Protein AF-A0A804RAH3-F1 (afdb_monomer_lite)

pLDDT: mean 76.73, std 15.21, range [23.95, 96.44]

Foldseek 3Di:
DQCPDPDPVSNVVVLVVVCVVCVVVDQVVLVVLQVLLLVCLVPQVPDLV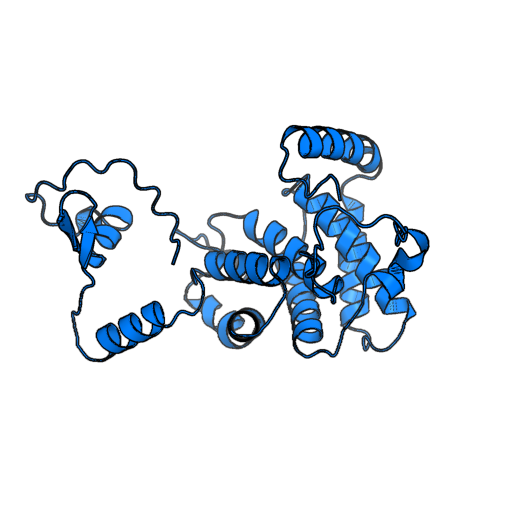SLLSLLVSLVVLLSCLSSPLDRPDLLVSSLVSLLSQLLCVLVVVRADFCCSHPVVVPPPPPDDDPDDPVFDQQHGRVSNLSSLSNNLSNQVNDFQAQSVPRHGHPGANHDPVCLVVPCVGSLVSLLVVLVDPTHNRSNVSSQSNVVSVVRHEGDDPVVVVVVVQPVVDPPDWDWDQDPV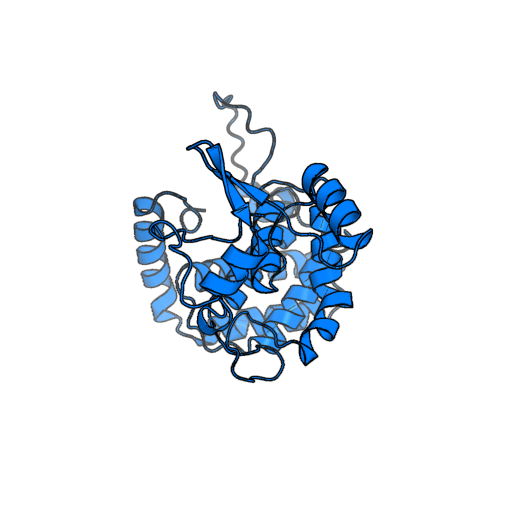RDTDTPVQVVCCVPPVVPDDPPDPPDPCPPPPPPVHD

InterPro domains:
  IPR011333 SKP1/BTB/POZ domain superfamily [G3DSA:3.30.710.10] (202-249)
  IPR044953 BTB/POZ domain-containing protein At1g04390-like [PTHR35918] (1-255)

Structure (mmCIF, N/CA/C/O backbone):
data_AF-A0A804RAH3-F1
#
_entry.id   AF-A0A804RAH3-F1
#
loop_
_atom_site.group_PDB
_atom_site.id
_atom_site.type_symbol
_atom_site.label_atom_id
_atom_site.label_alt_id
_atom_site.label_comp_id
_atom_site.label_asym_id
_atom_site.label_entity_id
_atom_site.label_seq_id
_atom_site.pdbx_PDB_ins_code
_atom_site.Cartn_x
_atom_site.Cartn_y
_atom_site.Cartn_z
_atom_site.occupancy
_atom_site.B_iso_or_equiv
_atom_site.auth_seq_id
_atom_site.auth_comp_id
_atom_site.auth_asym_id
_atom_site.auth_atom_id
_atom_site.pdbx_PDB_model_num
ATOM 1 N N . MET A 1 1 ? 6.688 11.091 -12.705 1.00 64.56 1 MET A N 1
ATOM 2 C CA . MET A 1 1 ? 5.499 10.447 -12.101 1.00 64.56 1 MET A CA 1
ATOM 3 C C . MET A 1 1 ? 4.218 10.691 -12.915 1.00 64.56 1 MET A C 1
ATOM 5 O O . MET A 1 1 ? 3.201 11.090 -12.369 1.00 64.56 1 MET A O 1
ATOM 9 N N . MET A 1 2 ? 4.218 10.436 -14.229 1.00 79.94 2 MET A N 1
ATOM 10 C CA . MET A 1 2 ? 3.001 10.639 -15.042 1.00 79.94 2 MET A CA 1
ATOM 11 C C . MET A 1 2 ? 1.987 9.493 -14.880 1.00 79.94 2 MET A C 1
ATOM 13 O O . MET A 1 2 ? 0.786 9.729 -14.919 1.00 79.94 2 MET A O 1
ATOM 17 N N . LEU A 1 3 ? 2.467 8.277 -14.585 1.00 83.19 3 LEU A N 1
ATOM 18 C CA . LEU A 1 3 ? 1.634 7.098 -14.307 1.00 83.19 3 LEU A CA 1
ATOM 19 C C . LEU A 1 3 ? 0.859 7.171 -12.982 1.00 83.19 3 LEU A C 1
ATOM 21 O O . LEU A 1 3 ? -0.067 6.401 -12.780 1.00 83.19 3 LEU A O 1
ATOM 25 N N . LEU A 1 4 ? 1.223 8.083 -12.079 1.00 78.69 4 LEU A N 1
ATOM 26 C CA . LEU A 1 4 ? 0.486 8.335 -10.835 1.00 78.69 4 LEU A CA 1
ATOM 27 C C . LEU A 1 4 ? -0.305 9.650 -10.905 1.00 78.69 4 LEU A C 1
ATOM 29 O O . LEU A 1 4 ? -0.752 10.163 -9.883 1.00 78.69 4 LEU A O 1
ATOM 33 N N . SER A 1 5 ? -0.456 10.225 -12.104 1.00 80.44 5 SER A N 1
ATOM 34 C CA . SER A 1 5 ? -1.194 11.471 -12.278 1.00 80.44 5 SER A CA 1
ATOM 35 C C . SER A 1 5 ? -2.685 11.266 -11.989 1.00 80.44 5 SER A C 1
ATOM 37 O O . SER A 1 5 ? -3.274 10.315 -12.504 1.00 80.44 5 SER A O 1
ATOM 39 N N . PRO A 1 6 ? -3.336 12.183 -11.250 1.00 77.94 6 PRO A N 1
ATOM 40 C CA . PRO A 1 6 ? -4.790 12.177 -11.107 1.00 77.94 6 PRO A CA 1
ATOM 41 C C . PRO A 1 6 ? -5.511 12.573 -12.407 1.00 77.94 6 PRO A C 1
ATOM 43 O O . PRO A 1 6 ? -6.714 12.359 -12.535 1.00 77.94 6 PRO A O 1
ATOM 46 N N . SER A 1 7 ? -4.800 13.154 -13.383 1.00 87.69 7 SER A N 1
ATOM 47 C CA . SER A 1 7 ? -5.364 13.454 -14.697 1.00 87.69 7 SER A CA 1
ATOM 48 C C . SER A 1 7 ? -5.452 12.180 -15.526 1.00 87.69 7 SER A C 1
ATOM 50 O O . SER A 1 7 ? -4.431 11.610 -15.910 1.00 87.69 7 SER A O 1
ATOM 52 N N . GLN A 1 8 ? -6.677 11.774 -15.867 1.00 87.50 8 GLN A N 1
ATOM 53 C CA . GLN A 1 8 ? -6.921 10.614 -16.722 1.00 87.50 8 GLN A CA 1
ATOM 54 C C . GLN A 1 8 ? -6.210 10.734 -18.078 1.00 87.50 8 GLN A C 1
ATOM 56 O O . GLN A 1 8 ? -5.717 9.735 -18.591 1.00 87.50 8 GLN A O 1
ATOM 61 N N . PHE A 1 9 ? -6.112 11.946 -18.635 1.00 93.00 9 PHE A N 1
ATOM 62 C CA . PHE A 1 9 ? -5.401 12.187 -19.891 1.00 93.00 9 PHE A CA 1
ATOM 63 C C . PHE A 1 9 ? -3.898 11.909 -19.753 1.00 93.00 9 PHE A C 1
ATOM 65 O O . PHE A 1 9 ? -3.348 11.122 -20.518 1.00 93.00 9 PHE A O 1
ATOM 72 N N . ILE A 1 10 ? -3.249 12.490 -18.735 1.00 90.88 10 ILE A N 1
ATOM 73 C CA . ILE A 1 10 ? -1.809 12.292 -18.488 1.00 90.88 10 ILE A CA 1
ATOM 74 C C . ILE A 1 10 ? -1.520 10.823 -18.172 1.00 90.88 10 ILE A C 1
ATOM 76 O O . ILE A 1 10 ? -0.565 10.259 -18.702 1.00 90.88 10 ILE A O 1
ATOM 80 N N . PHE A 1 11 ? -2.354 10.201 -17.334 1.00 90.00 11 PHE A N 1
ATOM 81 C CA . PHE A 1 11 ? -2.252 8.783 -17.012 1.00 90.00 11 PHE A CA 1
ATOM 82 C C . PHE A 1 11 ? -2.361 7.916 -18.266 1.00 90.00 11 PHE A C 1
ATOM 84 O O . PHE A 1 11 ? -1.514 7.055 -18.480 1.00 90.00 11 PHE A O 1
ATOM 91 N N . SER A 1 12 ? -3.375 8.154 -19.103 1.00 91.00 12 SER A N 1
ATOM 92 C CA . SER A 1 12 ? -3.615 7.376 -20.319 1.00 91.00 12 SER A CA 1
ATOM 93 C C . SER A 1 12 ? -2.450 7.487 -21.299 1.00 91.00 12 SER A C 1
ATOM 95 O O . SER A 1 12 ? -1.977 6.468 -21.794 1.00 91.00 12 SER A O 1
ATOM 97 N N . GLU A 1 13 ? -1.956 8.702 -21.546 1.00 94.06 13 GLU A N 1
ATOM 98 C CA . GLU A 1 13 ? -0.839 8.931 -22.467 1.00 94.06 13 GLU A CA 1
ATOM 99 C C . GLU A 1 13 ? 0.450 8.282 -21.946 1.00 94.06 13 GLU A C 1
ATOM 101 O O . GLU A 1 13 ? 1.126 7.538 -22.659 1.00 94.06 13 GLU A O 1
ATOM 106 N N . ALA A 1 14 ? 0.763 8.485 -20.662 1.00 91.56 14 ALA A N 1
ATOM 107 C CA . ALA A 1 14 ? 1.938 7.887 -20.040 1.00 91.56 14 ALA A CA 1
ATOM 108 C C . ALA A 1 14 ? 1.857 6.357 -19.989 1.00 91.56 14 ALA A C 1
ATOM 110 O O . ALA A 1 14 ? 2.861 5.688 -20.215 1.00 91.56 14 ALA A O 1
ATOM 111 N N . SER A 1 15 ? 0.672 5.810 -19.714 1.00 90.56 15 SER A N 1
ATOM 112 C CA . SER A 1 15 ? 0.406 4.372 -19.697 1.00 90.56 15 SER A CA 1
ATOM 113 C C . SER A 1 15 ? 0.595 3.765 -21.085 1.00 90.56 15 SER A C 1
ATOM 115 O O . SER A 1 15 ? 1.324 2.785 -21.219 1.00 90.56 15 SER A O 1
ATOM 117 N N . SER A 1 16 ? 0.050 4.398 -22.132 1.00 91.19 16 SER A N 1
ATOM 118 C CA . SER A 1 16 ? 0.238 3.964 -23.523 1.00 91.19 16 SER A CA 1
ATOM 119 C C . SER A 1 16 ? 1.719 3.919 -23.899 1.00 91.19 16 SER A C 1
ATOM 121 O O . SER A 1 16 ? 2.206 2.899 -24.382 1.00 91.19 16 SER A O 1
ATOM 123 N N . LYS A 1 17 ? 2.467 4.992 -23.616 1.00 91.12 17 LYS A N 1
ATOM 124 C CA . LYS A 1 17 ? 3.902 5.069 -23.932 1.00 91.12 17 LYS A CA 1
ATOM 125 C C . LYS A 1 17 ? 4.744 4.090 -23.119 1.00 91.12 17 LYS A C 1
ATOM 127 O O . LYS A 1 17 ? 5.695 3.513 -23.640 1.00 91.12 17 LYS A O 1
ATOM 132 N N . PHE A 1 18 ? 4.392 3.878 -21.854 1.00 89.31 18 PHE A N 1
ATOM 133 C CA . PHE A 1 18 ? 5.057 2.890 -21.013 1.00 89.31 18 PHE A CA 1
ATOM 134 C C . PHE A 1 18 ? 4.805 1.463 -21.515 1.00 89.31 18 PHE A C 1
ATOM 136 O O . PHE A 1 18 ? 5.747 0.681 -21.617 1.00 89.31 18 PHE A O 1
ATOM 143 N N . LEU A 1 19 ? 3.566 1.136 -21.897 1.00 86.25 19 LEU A N 1
ATOM 144 C CA . LEU A 1 19 ? 3.233 -0.157 -22.496 1.00 86.25 19 LEU A CA 1
ATOM 145 C C . LEU A 1 19 ? 3.977 -0.381 -23.808 1.00 86.25 19 LEU A C 1
ATOM 147 O O . LEU A 1 19 ? 4.557 -1.446 -23.977 1.00 86.25 19 LEU A O 1
ATOM 151 N N . GLU A 1 20 ? 4.036 0.608 -24.703 1.00 87.38 20 GLU A N 1
ATOM 152 C CA . GLU A 1 20 ? 4.821 0.514 -25.945 1.00 87.38 20 GLU A CA 1
ATOM 153 C C . GLU A 1 20 ? 6.286 0.117 -25.674 1.00 87.38 20 GLU A C 1
ATOM 155 O O . GLU A 1 20 ? 6.846 -0.703 -26.401 1.00 87.38 20 GLU A O 1
ATOM 160 N N . ALA A 1 21 ? 6.892 0.643 -24.604 1.00 85.06 21 ALA A N 1
ATOM 161 C CA . ALA A 1 21 ? 8.273 0.342 -24.227 1.00 85.06 21 ALA A CA 1
ATOM 162 C C . ALA A 1 21 ? 8.449 -1.024 -23.535 1.00 85.06 21 ALA A C 1
ATOM 164 O O . ALA A 1 21 ? 9.502 -1.648 -23.664 1.00 85.06 21 ALA A O 1
ATOM 165 N N . VAL A 1 22 ? 7.442 -1.485 -22.790 1.00 82.31 22 VAL A N 1
ATOM 166 C CA . VAL A 1 22 ? 7.515 -2.710 -21.974 1.00 82.31 22 VAL A CA 1
ATOM 167 C C . VAL A 1 22 ? 6.990 -3.944 -22.703 1.00 82.31 22 VAL A C 1
ATOM 169 O O . VAL A 1 22 ? 7.473 -5.043 -22.448 1.00 82.31 22 VAL A O 1
ATOM 172 N N . LEU A 1 23 ? 6.037 -3.802 -23.627 1.00 77.81 23 LEU A N 1
ATOM 173 C CA . LEU A 1 23 ? 5.457 -4.919 -24.383 1.00 77.81 23 LEU A CA 1
ATOM 174 C C . LEU A 1 23 ? 6.512 -5.853 -25.012 1.00 77.81 23 LEU A C 1
ATOM 176 O O . LEU A 1 23 ? 6.341 -7.067 -24.889 1.00 77.81 23 LEU A O 1
ATOM 180 N N . PRO A 1 24 ? 7.619 -5.358 -25.612 1.00 77.00 24 PRO A N 1
ATOM 181 C CA . PRO A 1 24 ? 8.666 -6.220 -26.167 1.00 77.00 24 PRO A CA 1
ATOM 182 C C . PRO A 1 24 ? 9.415 -7.064 -25.126 1.00 77.00 24 PRO A C 1
ATOM 184 O O . PRO A 1 24 ? 10.057 -8.046 -25.486 1.00 77.00 24 PRO A O 1
ATOM 187 N N . LEU A 1 25 ? 9.357 -6.680 -23.850 1.00 74.12 25 LEU A N 1
ATOM 188 C CA . LEU A 1 25 ? 10.041 -7.354 -22.749 1.00 74.12 25 LEU A CA 1
ATOM 189 C C . LEU A 1 25 ? 9.245 -8.594 -22.278 1.00 74.12 25 LEU A C 1
ATOM 191 O O . LEU A 1 25 ? 9.816 -9.594 -21.862 1.00 74.12 25 LEU A O 1
ATOM 195 N N . GLY A 1 26 ? 7.917 -8.596 -22.400 1.00 71.69 26 GLY A N 1
ATOM 196 C CA . GLY A 1 26 ? 7.084 -9.734 -21.992 1.00 71.69 26 GLY A CA 1
ATOM 197 C C . GLY A 1 26 ? 6.964 -9.927 -20.468 1.00 71.69 26 GLY A C 1
ATOM 198 O O . GLY A 1 26 ? 7.438 -9.129 -19.660 1.00 71.69 26 GLY A O 1
ATOM 199 N N . ASN A 1 27 ? 6.282 -11.002 -20.053 1.00 72.88 27 ASN A N 1
ATOM 200 C CA . ASN A 1 27 ? 5.838 -11.199 -18.660 1.00 72.88 27 ASN A CA 1
ATOM 201 C C . ASN A 1 27 ? 6.936 -11.666 -17.682 1.00 72.88 27 ASN A C 1
ATOM 203 O O . ASN A 1 27 ? 6.714 -11.666 -16.470 1.00 72.88 27 ASN A O 1
ATOM 207 N N . GLU A 1 28 ? 8.110 -12.073 -18.171 1.00 77.31 28 GLU A N 1
ATOM 208 C CA . GLU A 1 28 ? 9.172 -12.661 -17.336 1.00 77.31 28 GLU A CA 1
ATOM 209 C C . GLU A 1 28 ? 9.839 -11.639 -16.399 1.00 77.31 28 GLU A C 1
ATOM 211 O O . GLU A 1 28 ? 10.305 -11.990 -15.313 1.00 77.31 28 GLU A O 1
ATOM 216 N N . TYR A 1 29 ? 9.815 -10.355 -16.760 1.00 81.06 29 TYR A N 1
ATOM 217 C CA . TYR A 1 29 ? 10.461 -9.277 -16.006 1.00 81.06 29 TYR A CA 1
ATOM 218 C C . TYR A 1 29 ? 9.834 -9.049 -14.631 1.00 81.06 29 TYR A C 1
ATOM 220 O O . TYR A 1 29 ? 10.550 -8.789 -13.668 1.00 81.06 29 TYR A O 1
ATOM 228 N N . MET A 1 30 ? 8.512 -9.204 -14.505 1.00 82.69 30 MET A N 1
ATOM 229 C CA . MET A 1 30 ? 7.844 -9.110 -13.202 1.00 82.69 30 MET A CA 1
ATOM 230 C C . MET A 1 30 ? 8.380 -10.154 -12.223 1.00 82.69 30 MET A C 1
ATOM 232 O O . MET A 1 30 ? 8.668 -9.830 -11.070 1.00 82.69 30 MET A O 1
ATOM 236 N N . ASN A 1 31 ? 8.577 -11.387 -12.695 1.00 83.38 31 ASN A N 1
ATOM 237 C CA . ASN A 1 31 ? 9.176 -12.444 -11.888 1.00 83.38 31 ASN A CA 1
ATOM 238 C C . ASN A 1 31 ? 10.642 -12.129 -11.580 1.00 83.38 31 ASN A C 1
ATOM 240 O O . ASN A 1 31 ? 11.056 -12.278 -10.437 1.00 83.38 31 ASN A O 1
ATOM 244 N N . MET A 1 32 ? 11.404 -11.611 -12.549 1.00 87.56 32 MET A N 1
ATOM 245 C CA . MET A 1 32 ? 12.794 -11.195 -12.336 1.00 87.56 32 MET A CA 1
ATOM 246 C C . MET A 1 32 ? 12.924 -10.123 -11.242 1.00 87.56 32 MET A C 1
ATOM 248 O O . MET A 1 32 ? 13.737 -10.274 -10.327 1.00 87.56 32 MET A O 1
ATOM 252 N N . PHE A 1 33 ? 12.114 -9.060 -11.294 1.00 89.12 33 PHE A N 1
ATOM 253 C CA . PHE A 1 33 ? 12.137 -7.998 -10.286 1.00 89.12 33 PHE A CA 1
ATOM 254 C C . PHE A 1 33 ? 11.714 -8.518 -8.909 1.00 89.12 33 PHE A C 1
ATOM 256 O O . PHE A 1 33 ? 12.346 -8.176 -7.908 1.00 89.12 33 PHE A O 1
ATOM 263 N N . MET A 1 34 ? 10.696 -9.380 -8.846 1.00 87.12 34 MET A N 1
ATOM 264 C CA . MET A 1 34 ? 10.235 -9.955 -7.582 1.00 87.12 34 MET A CA 1
ATOM 265 C C . MET A 1 34 ? 11.235 -10.938 -6.973 1.00 87.12 34 MET A C 1
ATOM 267 O O . MET A 1 34 ? 11.528 -10.824 -5.786 1.00 87.12 34 MET A O 1
ATOM 271 N N . SER A 1 35 ? 11.828 -11.834 -7.765 1.00 87.25 35 SER A N 1
ATOM 272 C CA . SER A 1 35 ? 12.908 -12.715 -7.300 1.00 87.25 35 SER A CA 1
ATOM 273 C C . SER A 1 35 ? 14.129 -11.916 -6.845 1.00 87.25 35 SER A C 1
ATOM 275 O O . SER A 1 35 ? 14.777 -12.267 -5.859 1.00 87.25 35 SER A O 1
ATOM 277 N N . SER A 1 36 ? 14.425 -10.797 -7.514 1.00 87.88 36 SER A N 1
ATOM 278 C CA . SER A 1 36 ? 15.469 -9.880 -7.064 1.00 87.88 36 SER A CA 1
ATOM 279 C C . SER A 1 36 ? 15.121 -9.267 -5.702 1.00 87.88 36 SER A C 1
ATOM 281 O O . SER A 1 36 ? 15.959 -9.306 -4.803 1.00 87.88 36 SER A O 1
ATOM 283 N N . LEU A 1 37 ? 13.899 -8.766 -5.489 1.00 87.00 37 LEU A N 1
ATOM 284 C CA . LEU A 1 37 ? 13.470 -8.259 -4.176 1.00 87.00 37 LEU A CA 1
ATOM 285 C C . LEU A 1 37 ? 13.544 -9.329 -3.082 1.00 87.00 37 LEU A C 1
ATOM 287 O O . LEU A 1 37 ? 14.096 -9.066 -2.018 1.00 87.00 37 LEU A O 1
ATOM 291 N N . GLU A 1 38 ? 13.071 -10.542 -3.355 1.00 84.50 38 GLU A N 1
ATOM 292 C CA . GLU A 1 38 ? 13.120 -11.670 -2.416 1.00 84.50 38 GLU A CA 1
ATOM 293 C C . GLU A 1 38 ? 14.566 -12.002 -1.998 1.00 84.50 38 GLU A C 1
ATOM 295 O O . GLU A 1 38 ? 14.869 -12.155 -0.811 1.00 84.50 38 GLU A O 1
ATOM 300 N N . SER A 1 39 ? 15.501 -12.003 -2.956 1.00 81.75 39 SER A N 1
ATOM 301 C CA . SER A 1 39 ? 16.928 -12.212 -2.675 1.00 81.75 39 SER A CA 1
ATOM 302 C C . SER A 1 39 ? 17.572 -11.086 -1.851 1.00 81.75 39 SER A C 1
ATOM 304 O O . SER A 1 39 ? 18.542 -11.330 -1.138 1.00 81.75 39 SER A O 1
ATOM 306 N N . ASN A 1 40 ? 17.043 -9.859 -1.923 1.00 73.38 40 ASN A N 1
ATOM 307 C CA . ASN A 1 40 ? 17.545 -8.729 -1.137 1.00 73.38 40 ASN A CA 1
ATOM 308 C C . ASN A 1 40 ? 16.964 -8.701 0.278 1.00 73.38 40 ASN A C 1
ATOM 310 O O . ASN A 1 40 ? 17.672 -8.314 1.190 1.00 73.38 40 ASN A O 1
ATOM 314 N N . VAL A 1 41 ? 15.715 -9.131 0.481 1.00 67.50 41 VAL A N 1
ATOM 315 C CA . VAL A 1 41 ? 15.103 -9.207 1.824 1.00 67.50 41 VAL A CA 1
ATOM 316 C C . VAL A 1 41 ? 15.739 -10.306 2.676 1.00 67.50 41 VAL A C 1
ATOM 318 O O . VAL A 1 41 ? 15.837 -10.183 3.892 1.00 67.50 41 VAL A O 1
ATOM 321 N N . THR A 1 42 ? 16.175 -11.393 2.041 1.00 60.53 42 THR A N 1
ATOM 322 C CA . THR A 1 42 ? 16.864 -12.506 2.718 1.00 60.53 42 THR A CA 1
ATOM 323 C C . THR A 1 42 ? 18.309 -12.181 3.091 1.00 60.53 42 THR A C 1
ATOM 325 O O . THR A 1 42 ? 18.851 -12.769 4.029 1.00 60.53 42 THR A O 1
ATOM 328 N N . ARG A 1 43 ? 18.947 -11.245 2.382 1.00 58.69 43 ARG A N 1
ATOM 329 C CA . ARG A 1 43 ? 20.255 -10.702 2.753 1.00 58.69 43 ARG A CA 1
ATOM 330 C C . ARG A 1 43 ? 20.024 -9.546 3.719 1.00 58.69 43 ARG A C 1
ATOM 332 O O . ARG A 1 43 ? 19.102 -8.764 3.552 1.00 58.69 43 ARG A O 1
ATOM 339 N N . ASN A 1 44 ? 20.845 -9.447 4.757 1.00 56.50 44 ASN A N 1
ATOM 340 C CA . ASN A 1 44 ? 20.759 -8.337 5.704 1.00 56.50 44 ASN A CA 1
ATOM 341 C C . ASN A 1 44 ? 20.796 -7.006 4.923 1.00 56.50 44 ASN A C 1
ATOM 343 O O . ASN A 1 44 ? 21.775 -6.755 4.222 1.00 56.50 44 ASN A O 1
ATOM 347 N N . LEU A 1 45 ? 19.741 -6.187 5.021 1.00 57.12 45 LEU A N 1
ATOM 348 C CA . LEU A 1 45 ? 19.465 -5.003 4.180 1.00 57.12 45 LEU A CA 1
ATOM 349 C C . LEU A 1 45 ? 20.466 -3.838 4.352 1.00 57.12 45 LEU A C 1
ATOM 351 O O . LEU A 1 45 ? 20.211 -2.715 3.928 1.00 57.12 45 LEU A O 1
ATOM 355 N N . THR A 1 46 ? 21.600 -4.066 5.009 1.00 54.44 46 THR A N 1
ATOM 356 C CA . THR A 1 46 ? 22.461 -3.014 5.554 1.00 54.44 46 THR A CA 1
ATOM 357 C C . THR A 1 46 ? 23.464 -2.429 4.556 1.00 54.44 46 THR A C 1
ATOM 359 O O . THR A 1 46 ? 24.197 -1.511 4.925 1.00 54.44 46 THR A O 1
ATOM 362 N N . THR A 1 47 ? 23.532 -2.906 3.303 1.00 57.03 47 THR A N 1
ATOM 363 C CA . THR A 1 47 ? 24.488 -2.375 2.309 1.00 57.03 47 THR A CA 1
ATOM 364 C C . THR A 1 47 ? 23.845 -1.388 1.324 1.00 57.03 47 THR A C 1
ATOM 366 O O . THR A 1 47 ? 22.731 -1.590 0.843 1.00 57.03 47 THR A O 1
ATOM 369 N N . SER A 1 48 ? 24.550 -0.299 0.977 1.00 55.38 48 SER A N 1
ATOM 370 C CA . SER A 1 48 ? 23.994 0.778 0.130 1.00 55.38 48 SER A CA 1
ATOM 371 C C . SER A 1 48 ? 23.687 0.353 -1.312 1.00 55.38 48 SER A C 1
ATOM 373 O O . SER A 1 48 ? 22.795 0.917 -1.947 1.00 55.38 48 SER A O 1
ATOM 375 N N . PHE A 1 49 ? 24.396 -0.651 -1.841 1.00 54.16 49 PHE A N 1
ATOM 376 C CA . PHE A 1 49 ? 24.132 -1.192 -3.176 1.00 54.16 49 PHE A CA 1
ATOM 377 C C . PHE A 1 49 ? 22.797 -1.944 -3.244 1.00 54.16 49 PHE A C 1
ATOM 379 O O . PHE A 1 49 ? 22.167 -1.967 -4.305 1.00 54.16 49 PHE A O 1
ATOM 386 N N . ASP A 1 50 ? 22.340 -2.515 -2.128 1.00 72.69 50 ASP A N 1
ATOM 387 C CA . ASP A 1 50 ? 21.066 -3.231 -2.066 1.00 72.69 50 ASP A CA 1
ATOM 388 C C . ASP A 1 50 ? 19.891 -2.239 -2.067 1.00 72.69 50 ASP A C 1
ATOM 390 O O . ASP A 1 50 ? 18.898 -2.447 -2.764 1.00 72.69 50 ASP A O 1
ATOM 394 N N . CYS A 1 51 ? 20.060 -1.080 -1.426 1.00 75.69 51 CYS A N 1
ATOM 395 C CA . CYS A 1 51 ? 19.097 0.023 -1.396 1.00 75.69 51 CYS A CA 1
ATOM 396 C C . CYS A 1 51 ? 18.675 0.518 -2.797 1.00 75.69 51 CYS A C 1
ATOM 398 O O . CYS A 1 51 ? 17.483 0.600 -3.103 1.00 75.69 51 CYS A O 1
ATOM 400 N N . VAL A 1 52 ? 19.642 0.803 -3.680 1.00 77.25 52 VAL A N 1
ATOM 401 C CA . VAL A 1 52 ? 19.383 1.272 -5.061 1.00 77.25 52 VAL A CA 1
ATOM 402 C C . VAL A 1 52 ? 18.657 0.205 -5.888 1.00 77.25 52 VAL A C 1
ATOM 404 O O . VAL A 1 52 ? 17.763 0.521 -6.679 1.00 77.25 52 VAL A O 1
ATOM 407 N N . LYS A 1 53 ? 19.008 -1.071 -5.696 1.00 84.19 53 LYS A N 1
ATOM 408 C CA . LYS A 1 53 ? 18.361 -2.193 -6.389 1.00 84.19 53 LYS A CA 1
ATOM 409 C C . LYS A 1 53 ? 16.926 -2.396 -5.919 1.00 84.19 53 LYS A C 1
ATOM 411 O O . LYS A 1 53 ? 16.039 -2.511 -6.760 1.00 84.19 53 LYS A O 1
ATOM 416 N N . ILE A 1 54 ? 16.689 -2.388 -4.606 1.00 85.56 54 ILE A N 1
ATOM 417 C CA . ILE A 1 54 ? 15.346 -2.500 -4.016 1.00 85.56 54 ILE A CA 1
ATOM 418 C C . ILE A 1 54 ? 14.441 -1.402 -4.567 1.00 85.56 54 ILE A C 1
ATOM 420 O O . ILE A 1 54 ? 13.365 -1.691 -5.082 1.00 85.56 54 ILE A O 1
ATOM 424 N N . MET A 1 55 ? 14.921 -0.160 -4.535 1.00 86.00 55 MET A N 1
ATOM 425 C CA . MET A 1 55 ? 14.247 1.005 -5.103 1.00 86.00 55 MET A CA 1
ATOM 426 C C . MET A 1 55 ? 13.868 0.816 -6.567 1.00 86.00 55 MET A C 1
ATOM 428 O O . MET A 1 55 ? 12.698 0.924 -6.927 1.00 86.00 55 MET A O 1
ATOM 432 N N . THR A 1 56 ? 14.856 0.503 -7.407 1.00 86.94 56 THR A N 1
ATOM 433 C CA . THR A 1 56 ? 14.657 0.353 -8.853 1.00 86.94 56 THR A CA 1
ATOM 434 C C . THR A 1 56 ? 13.645 -0.751 -9.150 1.00 86.94 56 THR A C 1
ATOM 436 O O . THR A 1 56 ? 12.736 -0.561 -9.956 1.00 86.94 56 THR A O 1
ATOM 439 N N . ASN A 1 57 ? 13.747 -1.882 -8.450 1.00 90.44 57 ASN A N 1
ATOM 440 C CA . ASN A 1 57 ? 12.811 -2.990 -8.594 1.00 90.44 57 ASN A CA 1
ATOM 441 C C . ASN A 1 57 ? 11.395 -2.595 -8.157 1.00 90.44 57 ASN A C 1
ATOM 443 O O . ASN A 1 57 ? 10.450 -2.842 -8.901 1.00 90.44 57 ASN A O 1
ATOM 447 N N . LEU A 1 58 ? 11.235 -1.949 -6.996 1.00 91.75 58 LEU A N 1
ATOM 448 C CA . LEU A 1 58 ? 9.932 -1.485 -6.509 1.00 91.75 58 LEU A CA 1
ATOM 449 C C . LEU A 1 58 ? 9.291 -0.477 -7.461 1.00 91.75 58 LEU A C 1
ATOM 451 O O . LEU A 1 58 ? 8.105 -0.594 -7.749 1.00 91.75 58 LEU A O 1
ATOM 455 N N . MET A 1 59 ? 10.062 0.477 -7.986 1.00 89.88 59 MET A N 1
ATOM 456 C CA . MET A 1 59 ? 9.574 1.448 -8.967 1.00 89.88 59 MET A CA 1
ATOM 457 C C . MET A 1 59 ? 9.127 0.761 -10.259 1.00 89.88 59 MET A C 1
ATOM 459 O O . MET A 1 59 ? 8.036 1.042 -10.751 1.00 89.88 59 MET A O 1
ATOM 463 N N . ASN A 1 60 ? 9.927 -0.171 -10.784 1.00 89.25 60 ASN A N 1
ATOM 464 C CA . ASN A 1 60 ? 9.575 -0.923 -11.988 1.00 89.25 60 ASN A CA 1
ATOM 465 C C . ASN A 1 60 ? 8.300 -1.746 -11.775 1.00 89.25 60 ASN A C 1
ATOM 467 O O . ASN A 1 60 ? 7.380 -1.674 -12.588 1.00 89.25 60 ASN A O 1
ATOM 471 N N . ILE A 1 61 ? 8.205 -2.466 -10.656 1.00 90.50 61 ILE A N 1
ATOM 472 C CA . ILE A 1 61 ? 7.016 -3.247 -10.296 1.00 90.50 61 ILE A CA 1
ATOM 473 C C . ILE A 1 61 ? 5.799 -2.332 -10.113 1.00 90.50 61 ILE A C 1
ATOM 475 O O . ILE A 1 61 ? 4.717 -2.660 -10.595 1.00 90.50 61 ILE A O 1
ATOM 479 N N . ALA A 1 62 ? 5.956 -1.177 -9.461 1.00 90.69 62 ALA A N 1
ATOM 480 C CA . ALA A 1 62 ? 4.876 -0.213 -9.277 1.00 90.69 62 ALA A CA 1
ATOM 481 C C . ALA A 1 62 ? 4.347 0.279 -10.627 1.00 90.69 62 ALA A C 1
ATOM 483 O O . ALA A 1 62 ? 3.144 0.215 -10.863 1.00 90.69 62 ALA A O 1
ATOM 484 N N . CYS A 1 63 ? 5.234 0.707 -11.531 1.00 89.00 63 CYS A N 1
ATOM 485 C CA . CYS A 1 63 ? 4.856 1.140 -12.875 1.00 89.00 63 CYS A CA 1
ATOM 486 C C . CYS A 1 63 ? 4.117 0.034 -13.641 1.00 89.00 63 CYS A C 1
ATOM 488 O O . CYS A 1 63 ? 3.078 0.298 -14.243 1.00 89.00 63 CYS A O 1
ATOM 490 N N . LEU A 1 64 ? 4.608 -1.207 -13.570 1.00 88.31 64 LEU A N 1
ATOM 491 C CA . LEU A 1 64 ? 3.982 -2.358 -14.222 1.00 88.31 64 LEU A CA 1
ATOM 492 C C . LEU A 1 64 ? 2.580 -2.631 -13.668 1.00 88.31 64 LEU A C 1
ATOM 494 O O . LEU A 1 64 ? 1.635 -2.734 -14.444 1.00 88.31 64 LEU A O 1
ATOM 498 N N . LEU A 1 65 ? 2.422 -2.692 -12.345 1.00 88.06 65 LEU A N 1
ATOM 499 C CA . LEU A 1 65 ? 1.143 -3.007 -11.701 1.00 88.06 65 LEU A CA 1
ATOM 500 C C . LEU A 1 65 ? 0.099 -1.896 -11.823 1.00 88.06 65 LEU A C 1
ATOM 502 O O . LEU A 1 65 ? -1.091 -2.190 -11.914 1.00 88.06 65 LEU A O 1
ATOM 506 N N . VAL A 1 66 ? 0.534 -0.634 -11.816 1.00 87.12 66 VAL A N 1
ATOM 507 C CA . VAL A 1 66 ? -0.344 0.531 -12.012 1.00 87.12 66 VAL A CA 1
ATOM 508 C C . VAL A 1 66 ? -0.972 0.510 -13.406 1.00 87.12 66 VAL A C 1
ATOM 510 O O . VAL A 1 66 ? -2.127 0.897 -13.575 1.00 87.12 66 VAL A O 1
ATOM 513 N N . VAL A 1 67 ? -0.218 0.039 -14.396 1.00 85.62 67 VAL A N 1
ATOM 514 C CA . VAL A 1 67 ? -0.649 -0.036 -15.792 1.00 85.62 67 VAL A CA 1
ATOM 515 C C . VAL A 1 67 ? -1.403 -1.336 -16.090 1.00 85.62 67 VAL A C 1
ATOM 517 O O . VAL A 1 67 ? -2.384 -1.322 -16.831 1.00 85.62 67 VAL A O 1
ATOM 520 N N . GLN A 1 68 ? -0.977 -2.458 -15.506 1.00 80.81 68 GLN A N 1
ATOM 521 C CA . GLN A 1 68 ? -1.554 -3.777 -15.752 1.00 80.81 68 GLN A CA 1
ATOM 522 C C . GLN A 1 68 ? -1.560 -4.628 -14.472 1.00 80.81 68 GLN A C 1
ATOM 524 O O . GLN A 1 68 ? -0.526 -5.040 -13.958 1.00 80.81 68 GLN A O 1
ATOM 529 N N . SER A 1 69 ? -2.752 -4.972 -13.979 1.00 73.50 69 SER A N 1
ATOM 530 C CA . SER A 1 69 ? -2.930 -5.746 -12.738 1.00 73.50 69 SER A CA 1
ATOM 531 C C . SER A 1 69 ? -2.822 -7.267 -12.906 1.00 73.50 69 SER A C 1
ATOM 533 O O . SER A 1 69 ? -2.773 -7.994 -11.917 1.00 73.50 69 SER A O 1
ATOM 535 N N . ASN A 1 70 ? -2.816 -7.767 -14.145 1.00 70.62 70 ASN A N 1
ATOM 536 C CA . ASN A 1 70 ? -3.054 -9.185 -14.452 1.00 70.62 70 ASN A CA 1
ATOM 537 C C . ASN A 1 70 ? -1.769 -9.997 -14.689 1.00 70.62 70 ASN A C 1
ATOM 539 O O . ASN A 1 70 ? -1.787 -10.979 -15.430 1.00 70.62 70 ASN A O 1
ATOM 543 N N . TYR A 1 71 ? -0.643 -9.596 -14.097 1.00 75.06 71 TYR A N 1
ATOM 544 C CA . TYR A 1 71 ? 0.594 -10.372 -14.206 1.00 75.06 71 TYR A CA 1
ATOM 545 C C . TYR A 1 71 ? 0.504 -11.686 -13.421 1.00 75.06 71 TYR A C 1
ATOM 547 O O . TYR A 1 71 ? -0.009 -11.735 -12.300 1.00 75.06 71 TYR A O 1
ATOM 555 N N . SER A 1 72 ? 1.049 -12.758 -14.002 1.00 72.50 72 SER A N 1
ATOM 556 C CA . SER A 1 72 ? 1.157 -14.078 -13.379 1.00 72.50 72 SER A CA 1
ATOM 557 C C . SER A 1 72 ? 2.241 -14.076 -12.297 1.00 72.50 72 SER A C 1
ATOM 559 O O . SER A 1 72 ? 3.356 -14.544 -12.518 1.00 72.50 72 SER A O 1
ATOM 561 N N . LEU A 1 73 ? 1.921 -13.511 -11.135 1.00 77.38 73 LEU A N 1
ATOM 562 C CA . LEU A 1 73 ? 2.819 -13.439 -9.988 1.00 77.38 73 LEU A CA 1
ATOM 563 C C . LEU A 1 73 ? 2.382 -14.414 -8.892 1.00 77.38 73 LEU A C 1
ATOM 565 O O . LEU A 1 73 ? 1.189 -14.537 -8.595 1.00 77.38 73 LEU A O 1
ATOM 569 N N . ASN A 1 74 ? 3.340 -15.045 -8.206 1.00 79.81 74 ASN A N 1
ATOM 570 C CA . ASN A 1 74 ? 3.058 -15.694 -6.927 1.00 79.81 74 ASN A CA 1
ATOM 571 C C . ASN A 1 74 ? 2.741 -14.625 -5.867 1.00 79.81 74 ASN A C 1
ATOM 573 O O . ASN A 1 74 ? 3.614 -14.167 -5.132 1.00 79.81 74 ASN A O 1
ATOM 577 N N . LYS A 1 75 ? 1.464 -14.235 -5.786 1.00 80.12 75 LYS A N 1
ATOM 578 C CA . LYS A 1 75 ? 0.994 -13.171 -4.887 1.00 80.12 75 LYS A CA 1
ATOM 579 C C . LYS A 1 75 ? 1.314 -13.431 -3.417 1.00 80.12 75 LYS A C 1
ATOM 581 O O . LYS A 1 75 ? 1.518 -12.474 -2.689 1.00 80.12 75 LYS A O 1
ATOM 586 N N . ARG A 1 76 ? 1.372 -14.695 -2.976 1.00 80.81 76 ARG A N 1
ATOM 587 C CA . ARG A 1 76 ? 1.689 -15.015 -1.576 1.00 80.81 76 ARG A CA 1
ATOM 588 C C . ARG A 1 76 ? 3.126 -14.616 -1.250 1.00 80.81 76 ARG A C 1
ATOM 590 O O . ARG A 1 76 ? 3.319 -13.774 -0.386 1.00 80.81 76 ARG A O 1
ATOM 597 N N . SER A 1 77 ? 4.094 -15.152 -2.000 1.00 84.12 77 SER A N 1
ATOM 598 C CA . SER A 1 77 ? 5.510 -14.780 -1.837 1.00 84.12 77 SER A CA 1
ATOM 599 C C . SER A 1 77 ? 5.694 -13.267 -2.003 1.00 84.12 77 SER A C 1
ATOM 601 O O . SER A 1 77 ? 6.342 -12.631 -1.180 1.00 84.12 77 SER A O 1
ATOM 603 N N . ALA A 1 78 ? 5.020 -12.654 -2.980 1.00 87.00 78 ALA A N 1
ATOM 604 C CA . ALA A 1 78 ? 5.113 -11.215 -3.186 1.00 87.00 78 ALA A CA 1
ATOM 605 C C . ALA A 1 78 ? 4.605 -10.386 -1.998 1.00 87.00 78 ALA A C 1
ATOM 607 O O . ALA A 1 78 ? 5.276 -9.443 -1.583 1.00 87.00 78 ALA A O 1
ATOM 608 N N . VAL A 1 79 ? 3.445 -10.738 -1.433 1.00 87.62 79 VAL A N 1
ATOM 609 C CA . VAL A 1 79 ? 2.909 -10.067 -0.242 1.00 87.62 79 VAL A CA 1
ATOM 610 C C . VAL A 1 79 ? 3.833 -10.276 0.954 1.00 87.62 79 VAL A C 1
ATOM 612 O O . VAL A 1 79 ? 4.051 -9.321 1.692 1.00 87.62 79 VAL A O 1
ATOM 615 N N . ASP A 1 80 ? 4.414 -11.462 1.133 1.00 86.19 80 ASP A N 1
ATOM 616 C CA . ASP A 1 80 ? 5.330 -11.743 2.244 1.00 86.19 80 ASP A CA 1
ATOM 617 C C . ASP A 1 80 ? 6.618 -10.899 2.132 1.00 86.19 80 ASP A C 1
ATOM 619 O O . ASP A 1 80 ? 7.008 -10.224 3.088 1.00 86.19 80 ASP A O 1
ATOM 623 N N . VAL A 1 81 ? 7.221 -10.837 0.939 1.00 88.88 81 VAL A N 1
ATOM 624 C CA . VAL A 1 81 ? 8.405 -10.007 0.644 1.00 88.88 81 VAL A CA 1
ATOM 625 C C . VAL A 1 81 ? 8.115 -8.523 0.884 1.00 88.88 81 VAL A C 1
ATOM 627 O O . VAL A 1 81 ? 8.865 -7.851 1.593 1.00 88.88 81 VAL A O 1
ATOM 630 N N . LEU A 1 82 ? 7.008 -8.006 0.345 1.00 91.88 82 LEU A N 1
ATOM 631 C CA . LEU A 1 82 ? 6.623 -6.602 0.521 1.00 91.88 82 LEU A CA 1
ATOM 632 C C . LEU A 1 82 ? 6.272 -6.281 1.969 1.00 91.88 82 LEU A C 1
ATOM 634 O O . LEU A 1 82 ? 6.610 -5.204 2.450 1.00 91.88 82 LEU A O 1
ATOM 638 N N . SER A 1 83 ? 5.632 -7.213 2.676 1.00 90.31 83 SER A N 1
ATOM 639 C CA . SER A 1 83 ? 5.322 -7.053 4.096 1.00 90.31 83 SER A CA 1
ATOM 640 C C . SER A 1 83 ? 6.590 -6.879 4.914 1.00 90.31 83 SER A C 1
ATOM 642 O O . SER A 1 83 ? 6.624 -6.019 5.789 1.00 90.31 83 SER A O 1
ATOM 644 N N . ASN A 1 84 ? 7.634 -7.655 4.621 1.00 88.25 84 ASN A N 1
ATOM 645 C CA . ASN A 1 84 ? 8.921 -7.516 5.293 1.00 88.25 84 ASN A CA 1
ATOM 646 C C . ASN A 1 84 ? 9.570 -6.164 4.971 1.00 88.25 84 ASN A C 1
ATOM 648 O O . ASN A 1 84 ? 9.908 -5.441 5.898 1.00 88.25 84 ASN A O 1
ATOM 652 N N . ILE A 1 85 ? 9.642 -5.760 3.696 1.00 90.44 85 ILE A N 1
ATOM 653 C CA . ILE A 1 85 ? 10.191 -4.444 3.304 1.00 90.44 85 ILE A CA 1
ATOM 654 C C . ILE A 1 85 ? 9.456 -3.301 4.017 1.00 90.44 85 ILE A C 1
ATOM 656 O O . ILE A 1 85 ? 10.086 -2.427 4.606 1.00 90.44 85 ILE A O 1
ATOM 660 N N . ILE A 1 86 ? 8.121 -3.318 4.004 1.00 93.06 86 ILE A N 1
ATOM 661 C CA . ILE A 1 86 ? 7.298 -2.281 4.637 1.00 93.06 86 ILE A CA 1
ATOM 662 C C . ILE A 1 86 ? 7.525 -2.259 6.150 1.00 93.06 86 ILE A C 1
ATOM 664 O O . ILE A 1 86 ? 7.633 -1.179 6.726 1.00 93.06 86 ILE A O 1
ATOM 668 N N . LYS A 1 87 ? 7.627 -3.423 6.803 1.00 90.31 87 LYS A N 1
ATOM 669 C CA . LYS A 1 87 ? 7.948 -3.496 8.234 1.00 90.31 87 LYS A CA 1
ATOM 670 C C . LYS A 1 87 ? 9.317 -2.891 8.523 1.00 90.31 87 LYS A C 1
ATOM 672 O O . LYS A 1 87 ? 9.397 -2.059 9.418 1.00 90.31 87 LYS A O 1
ATOM 677 N N . GLU A 1 88 ? 10.354 -3.241 7.770 1.00 88.44 88 GLU A N 1
ATOM 678 C CA . GLU A 1 88 ? 11.695 -2.671 7.960 1.00 88.44 88 GLU A CA 1
ATOM 679 C C . GLU A 1 88 ? 11.705 -1.150 7.749 1.00 88.44 88 GLU A C 1
ATOM 681 O O . GLU A 1 88 ? 12.354 -0.422 8.497 1.00 88.44 88 GLU A O 1
ATOM 686 N N . CYS A 1 89 ? 10.921 -0.636 6.796 1.00 90.88 89 CYS A N 1
ATOM 687 C CA . CYS A 1 89 ? 10.752 0.805 6.620 1.00 90.88 89 CYS A CA 1
ATOM 688 C C . CYS A 1 89 ? 10.002 1.481 7.774 1.00 90.88 89 CYS A C 1
ATOM 690 O O . CYS A 1 89 ? 10.315 2.615 8.121 1.00 90.88 89 CYS A O 1
ATOM 692 N N . LEU A 1 90 ? 8.986 0.826 8.341 1.00 91.19 90 LEU A N 1
ATOM 693 C CA . LEU A 1 90 ? 8.173 1.389 9.423 1.00 91.19 90 LEU A CA 1
ATOM 694 C C . LEU A 1 90 ? 8.872 1.346 10.788 1.00 91.19 90 LEU A C 1
ATOM 696 O O . LEU A 1 90 ? 8.514 2.144 11.652 1.00 91.19 90 LEU A O 1
ATOM 700 N N . HIS A 1 91 ? 9.861 0.464 10.960 1.00 87.62 91 HIS A N 1
ATOM 701 C CA . HIS A 1 91 ? 10.773 0.434 12.110 1.00 87.62 91 HIS A CA 1
ATOM 702 C C . HIS A 1 91 ? 12.058 1.252 11.877 1.00 87.62 91 HIS A C 1
ATOM 704 O O . HIS A 1 91 ? 12.994 1.149 12.662 1.00 87.62 91 HIS A O 1
ATOM 710 N N . ASP A 1 92 ? 12.118 2.041 10.799 1.00 84.25 92 ASP A N 1
ATOM 711 C CA . ASP A 1 92 ? 13.257 2.891 10.427 1.00 84.25 92 ASP A CA 1
ATOM 712 C C . ASP A 1 92 ? 14.587 2.137 10.185 1.00 84.25 92 ASP A C 1
ATOM 714 O O . ASP A 1 92 ? 15.654 2.745 10.121 1.00 84.25 92 ASP A O 1
ATOM 718 N N . HIS A 1 93 ? 14.543 0.817 9.973 1.00 84.06 93 HIS A N 1
ATOM 719 C CA . HIS A 1 93 ? 15.712 0.014 9.588 1.00 84.06 93 HIS A CA 1
ATOM 720 C C . HIS A 1 93 ? 16.048 0.140 8.096 1.00 84.06 93 HIS A C 1
ATOM 722 O O . HIS A 1 93 ? 17.195 -0.054 7.694 1.00 84.06 93 HIS A O 1
ATOM 728 N N . LEU A 1 94 ? 15.051 0.470 7.267 1.00 84.06 94 LEU A N 1
ATOM 729 C CA . LEU A 1 94 ? 15.212 0.716 5.836 1.00 84.06 94 LEU A CA 1
ATOM 730 C C . LEU A 1 94 ? 14.678 2.103 5.471 1.00 84.06 94 LEU A C 1
ATOM 732 O O . LEU A 1 94 ? 13.475 2.299 5.277 1.00 84.06 94 LEU A O 1
ATOM 736 N N . TYR A 1 95 ? 15.591 3.063 5.350 1.00 86.31 95 TYR A N 1
ATOM 737 C CA . TYR A 1 95 ? 15.275 4.457 5.057 1.00 86.31 95 TYR A CA 1
ATOM 738 C C . TYR A 1 95 ? 16.036 4.937 3.825 1.00 86.31 95 TYR A C 1
ATOM 740 O O . TYR A 1 95 ? 17.266 5.004 3.827 1.00 86.31 95 TYR A O 1
ATOM 748 N N . ILE A 1 96 ? 15.310 5.278 2.761 1.00 84.56 96 ILE A N 1
ATOM 749 C CA . ILE A 1 96 ? 15.900 5.831 1.540 1.00 84.56 96 ILE A CA 1
ATOM 750 C C . ILE A 1 96 ? 15.132 7.081 1.155 1.00 84.56 96 ILE A C 1
ATOM 752 O O . ILE A 1 96 ? 13.923 7.028 0.939 1.00 84.56 96 ILE A O 1
ATOM 756 N N . THR A 1 97 ? 15.856 8.185 1.019 1.00 83.62 97 THR A N 1
ATOM 757 C CA . THR A 1 97 ? 15.311 9.444 0.524 1.00 83.62 97 THR A CA 1
ATOM 758 C C . THR A 1 97 ? 15.401 9.536 -0.992 1.00 83.62 97 THR A C 1
ATOM 760 O O . THR A 1 97 ? 16.214 8.869 -1.642 1.00 83.62 97 THR A O 1
ATOM 763 N N . ARG A 1 98 ? 14.605 10.434 -1.579 1.00 77.44 98 ARG A N 1
ATOM 764 C CA . ARG A 1 98 ? 14.716 10.759 -3.005 1.00 77.44 98 ARG A CA 1
ATOM 765 C C . ARG A 1 98 ? 16.117 11.255 -3.370 1.00 77.44 98 ARG A C 1
ATOM 767 O O . ARG A 1 98 ? 16.643 10.851 -4.405 1.00 77.44 98 ARG A O 1
ATOM 774 N N . SER A 1 99 ? 16.733 12.081 -2.522 1.00 71.94 99 SER A N 1
ATOM 775 C CA . SER A 1 99 ? 18.077 12.628 -2.751 1.00 71.94 99 SER A CA 1
ATOM 776 C C . SER A 1 99 ? 19.157 11.543 -2.814 1.00 71.94 99 SER A C 1
ATOM 778 O O . SER A 1 99 ? 20.096 11.674 -3.595 1.00 71.94 99 SER A O 1
ATOM 780 N N . ASN A 1 100 ? 18.998 10.431 -2.091 1.00 69.75 100 ASN A N 1
ATOM 781 C CA . ASN A 1 100 ? 19.957 9.323 -2.122 1.00 69.75 100 ASN A CA 1
ATOM 782 C C . ASN A 1 100 ? 19.973 8.566 -3.464 1.00 69.75 100 ASN A C 1
ATOM 784 O O . ASN A 1 100 ? 20.958 7.901 -3.773 1.00 69.75 100 ASN A O 1
ATOM 788 N N . PHE A 1 101 ? 18.899 8.641 -4.255 1.00 61.66 101 PHE A N 1
ATOM 789 C CA . PHE A 1 101 ? 18.732 7.845 -5.479 1.00 61.66 101 PHE A CA 1
ATOM 790 C C . PHE A 1 101 ? 18.640 8.695 -6.749 1.00 61.66 101 PHE A C 1
ATOM 792 O O . PHE A 1 101 ? 19.157 8.334 -7.804 1.00 61.66 101 PHE A O 1
ATOM 799 N N . ALA A 1 102 ? 17.978 9.840 -6.650 1.00 63.50 102 ALA A N 1
ATOM 800 C CA . ALA A 1 102 ? 17.627 10.693 -7.769 1.00 63.50 102 ALA A CA 1
ATOM 801 C C . ALA A 1 102 ? 18.104 12.132 -7.547 1.00 63.50 102 ALA A C 1
ATOM 803 O O . ALA A 1 102 ? 17.442 13.062 -7.997 1.00 63.50 102 ALA A O 1
ATOM 804 N N . SER A 1 103 ? 19.256 12.332 -6.892 1.00 59.06 103 SER A N 1
ATOM 805 C CA . SER A 1 103 ? 19.878 13.661 -6.749 1.00 59.06 103 SER A CA 1
ATOM 806 C C . SER A 1 103 ? 20.003 14.393 -8.089 1.00 59.06 103 SER A C 1
ATOM 808 O O . SER A 1 103 ? 19.766 15.591 -8.157 1.00 59.06 103 SER A O 1
ATOM 810 N N . HIS A 1 104 ? 20.274 13.665 -9.178 1.00 56.94 104 HIS A N 1
ATOM 811 C CA . HIS A 1 104 ? 20.326 14.214 -10.538 1.00 56.94 104 HIS A CA 1
ATOM 812 C C . HIS A 1 104 ? 18.956 14.643 -11.103 1.00 56.94 104 HIS A C 1
ATOM 814 O O . HIS A 1 104 ? 18.909 15.470 -12.009 1.00 56.94 104 HIS A O 1
ATOM 820 N N . LEU A 1 105 ? 17.846 14.088 -10.598 1.00 52.69 105 LEU A N 1
ATOM 821 C CA . LEU A 1 105 ? 16.479 14.518 -10.934 1.00 52.69 105 LEU A CA 1
ATOM 822 C C . LEU A 1 105 ? 15.931 15.543 -9.947 1.00 52.69 105 LEU A C 1
ATOM 824 O O . LEU A 1 105 ? 14.870 16.113 -10.204 1.00 52.69 105 LEU A O 1
ATOM 828 N N . GLN A 1 106 ? 16.624 15.776 -8.830 1.00 53.41 106 GLN A N 1
ATOM 829 C CA . GLN A 1 106 ? 16.354 16.895 -7.945 1.00 53.41 106 GLN A CA 1
ATOM 830 C C . GLN A 1 106 ? 16.820 18.163 -8.666 1.00 53.41 106 GLN A C 1
ATOM 832 O O . GLN A 1 106 ? 17.837 18.770 -8.351 1.00 53.41 106 GLN A O 1
ATOM 837 N N . PHE A 1 107 ? 16.074 18.539 -9.704 1.00 48.34 107 PHE A N 1
ATOM 838 C CA . PHE A 1 107 ? 16.133 19.872 -10.261 1.00 48.34 107 PHE A CA 1
ATOM 839 C C . PHE A 1 107 ? 15.692 20.802 -9.137 1.00 48.34 107 PHE A C 1
ATOM 841 O O . PHE A 1 107 ? 14.500 20.931 -8.856 1.00 48.34 107 PHE A O 1
ATOM 848 N N . CYS A 1 108 ? 16.663 21.416 -8.462 1.00 46.12 108 CYS A N 1
ATOM 849 C CA . CYS A 1 108 ? 16.411 22.605 -7.672 1.00 46.12 108 CYS A CA 1
ATOM 850 C C . CYS A 1 108 ? 15.858 23.649 -8.640 1.00 46.12 108 CYS A C 1
ATOM 852 O O . CYS A 1 108 ? 16.606 24.325 -9.344 1.00 46.12 108 CYS A O 1
ATOM 854 N N . PHE A 1 109 ? 14.534 23.755 -8.721 1.00 45.00 109 PHE A N 1
ATOM 855 C CA . PHE A 1 109 ? 13.942 25.008 -9.137 1.00 45.00 109 PHE A CA 1
ATOM 856 C C . PHE A 1 109 ? 14.371 26.029 -8.086 1.00 45.00 109 PHE A C 1
ATOM 858 O O . PHE A 1 109 ? 13.866 26.027 -6.971 1.00 45.00 109 PHE A O 1
ATOM 865 N N . ASP A 1 110 ? 15.314 26.890 -8.457 1.00 48.22 110 ASP A N 1
ATOM 866 C CA . ASP A 1 110 ? 15.644 28.108 -7.705 1.00 48.22 110 ASP A CA 1
ATOM 867 C C . ASP A 1 110 ? 14.497 29.141 -7.789 1.00 48.22 110 ASP A C 1
ATOM 869 O O . ASP A 1 110 ? 14.523 30.214 -7.195 1.00 48.22 110 ASP A O 1
ATOM 873 N N . GLY A 1 111 ? 13.444 28.815 -8.546 1.00 50.31 111 GLY A N 1
ATOM 874 C CA . GLY A 1 111 ? 12.190 29.540 -8.517 1.00 50.31 111 GLY A CA 1
ATOM 875 C C . GLY A 1 111 ? 11.421 29.205 -7.247 1.00 50.31 111 GLY A C 1
ATOM 876 O O . GLY A 1 111 ? 11.125 28.040 -6.979 1.00 50.31 111 GLY A O 1
ATOM 877 N N . SER A 1 112 ? 11.005 30.233 -6.513 1.00 51.47 112 SER A N 1
ATOM 878 C CA . SER A 1 112 ? 9.862 30.103 -5.623 1.00 51.47 112 SER A CA 1
ATOM 879 C C . SER A 1 112 ? 8.691 29.584 -6.456 1.00 51.47 112 SER A C 1
ATOM 881 O O . SER A 1 112 ? 8.139 30.275 -7.314 1.00 51.47 112 SER A O 1
ATOM 883 N N . SER A 1 113 ? 8.300 28.330 -6.244 1.00 55.53 113 SER A N 1
ATOM 884 C CA . SER A 1 113 ? 6.955 27.952 -6.647 1.00 55.53 113 SER A CA 1
ATOM 885 C C . SER A 1 113 ? 6.000 28.862 -5.871 1.00 55.53 113 SER A C 1
ATOM 887 O O . SER A 1 113 ? 6.208 29.147 -4.691 1.00 55.53 113 SER A O 1
ATOM 889 N N . CYS A 1 114 ? 4.957 29.359 -6.539 1.00 65.81 114 CYS A N 1
ATOM 890 C CA . CYS A 1 114 ? 3.919 30.182 -5.905 1.00 65.81 114 CYS A CA 1
ATOM 891 C C . CYS A 1 114 ? 3.330 29.504 -4.649 1.00 65.81 114 CYS A C 1
ATOM 893 O O . CYS A 1 114 ? 2.781 30.172 -3.774 1.00 65.81 114 CYS A O 1
ATOM 895 N N . CYS A 1 115 ? 3.443 28.179 -4.560 1.00 63.09 115 CYS A N 1
ATOM 896 C CA . CYS A 1 115 ? 2.942 27.372 -3.467 1.00 63.09 115 CYS A CA 1
ATOM 897 C C . CYS A 1 115 ? 4.109 26.640 -2.806 1.00 63.09 115 CYS A C 1
ATOM 899 O O . CYS A 1 115 ? 4.670 25.721 -3.395 1.00 63.09 115 CYS A O 1
ATOM 901 N N . TYR A 1 116 ? 4.438 27.005 -1.566 1.00 56.28 116 TYR A N 1
ATOM 902 C CA . TYR A 1 116 ? 5.340 26.213 -0.735 1.00 56.28 116 TYR A CA 1
ATOM 903 C C . TYR A 1 116 ? 4.685 24.854 -0.451 1.00 56.28 116 TYR A C 1
ATOM 905 O O . TYR A 1 116 ? 3.849 24.721 0.444 1.00 56.28 116 TYR A O 1
ATOM 913 N N . LEU A 1 117 ? 5.021 23.843 -1.250 1.00 56.06 117 LEU A N 1
ATOM 914 C CA . LEU A 1 117 ? 4.648 22.456 -0.990 1.00 56.06 117 LEU A CA 1
ATOM 915 C C . LEU A 1 117 ? 5.569 21.936 0.122 1.00 56.06 117 LEU A C 1
ATOM 917 O O . LEU A 1 117 ? 6.570 21.285 -0.149 1.00 56.06 117 LEU A O 1
ATOM 921 N N . SER A 1 118 ? 5.259 22.292 1.373 1.00 59.53 118 SER A N 1
ATOM 922 C CA . SER A 1 118 ? 6.067 21.919 2.547 1.00 59.53 118 SER A CA 1
ATOM 923 C C . SER A 1 118 ? 6.184 20.410 2.747 1.00 59.53 118 SER A C 1
ATOM 925 O O . SER A 1 118 ? 7.116 19.956 3.404 1.00 59.53 118 SER A O 1
ATOM 927 N N . GLU A 1 119 ? 5.202 19.649 2.271 1.00 64.19 119 GLU A N 1
ATOM 928 C CA . GLU A 1 119 ? 5.105 18.219 2.519 1.00 64.19 119 GLU A CA 1
ATOM 929 C C . GLU A 1 119 ? 5.089 17.486 1.180 1.00 64.19 119 GLU A C 1
ATOM 931 O O . GLU A 1 119 ? 4.141 17.595 0.397 1.00 64.19 119 GLU A O 1
ATOM 936 N N . GLU A 1 120 ? 6.162 16.747 0.899 1.00 73.81 120 GLU A N 1
ATOM 937 C CA . GLU A 1 120 ? 6.175 15.839 -0.238 1.00 73.81 120 GLU A CA 1
ATOM 938 C C . GLU A 1 120 ? 5.093 14.782 -0.018 1.00 73.81 120 GLU A C 1
ATOM 940 O O . GLU A 1 120 ? 5.099 14.063 0.982 1.00 73.81 120 GLU A O 1
ATOM 945 N N . TRP A 1 121 ? 4.152 14.674 -0.958 1.00 81.69 121 TRP A N 1
ATOM 946 C CA . TRP A 1 121 ? 3.051 13.719 -0.846 1.00 81.69 121 TRP A CA 1
ATOM 947 C C . TRP A 1 121 ? 3.556 12.281 -0.658 1.00 81.69 121 TRP A C 1
ATOM 949 O O . TRP A 1 121 ? 3.008 11.542 0.155 1.00 81.69 121 TRP A O 1
ATOM 959 N N . GLU A 1 122 ? 4.630 11.900 -1.353 1.00 86.69 122 GLU A N 1
ATOM 960 C CA . GLU A 1 122 ? 5.265 10.580 -1.233 1.00 86.69 122 GLU A CA 1
ATOM 961 C C . GLU A 1 122 ? 5.903 10.356 0.153 1.00 86.69 122 GLU A C 1
ATOM 963 O O . GLU A 1 122 ? 5.988 9.221 0.621 1.00 86.69 122 GLU A O 1
ATOM 968 N N . GLY A 1 123 ? 6.284 11.437 0.835 1.00 87.44 123 GLY A N 1
ATOM 969 C CA . GLY A 1 123 ? 7.091 11.417 2.047 1.00 87.44 123 GLY A CA 1
ATOM 970 C C . GLY A 1 123 ? 8.570 11.151 1.785 1.00 87.44 123 GLY A C 1
ATOM 971 O O . GLY A 1 123 ? 8.983 10.789 0.685 1.00 87.44 123 GLY A O 1
ATOM 972 N N . GLU A 1 124 ? 9.378 11.321 2.831 1.00 87.25 124 GLU A N 1
ATOM 973 C CA . GLU A 1 124 ? 10.834 11.208 2.713 1.00 87.25 124 GLU A CA 1
ATOM 974 C C . GLU A 1 124 ? 11.305 9.773 2.449 1.00 87.25 124 GLU A C 1
ATOM 976 O O . GLU A 1 124 ? 12.215 9.576 1.651 1.00 87.25 124 GLU A O 1
ATOM 981 N N . ASN A 1 125 ? 10.695 8.761 3.082 1.00 90.00 125 ASN A N 1
ATOM 982 C CA . ASN A 1 125 ? 11.052 7.358 2.854 1.00 90.00 125 ASN A CA 1
ATOM 983 C C . ASN A 1 125 ? 10.373 6.831 1.583 1.00 90.00 125 ASN A C 1
ATOM 985 O O . ASN A 1 125 ? 9.268 6.283 1.609 1.00 90.00 125 ASN A O 1
ATOM 989 N N . ILE A 1 126 ? 11.054 6.981 0.454 1.00 88.44 126 ILE A N 1
ATOM 990 C CA . ILE A 1 126 ? 10.486 6.684 -0.858 1.00 88.44 126 ILE A CA 1
ATOM 991 C C . ILE A 1 126 ? 10.342 5.166 -1.107 1.00 88.44 126 ILE A C 1
ATOM 993 O O . ILE A 1 126 ? 9.474 4.745 -1.872 1.00 88.44 126 ILE A O 1
ATOM 997 N N . VAL A 1 127 ? 11.112 4.320 -0.406 1.00 90.50 127 VAL A N 1
ATOM 998 C CA . VAL A 1 127 ? 10.910 2.855 -0.422 1.00 90.50 127 VAL A CA 1
ATOM 999 C C . VAL A 1 127 ? 9.598 2.482 0.237 1.00 90.50 127 VAL A C 1
ATOM 1001 O O . VAL A 1 127 ? 8.865 1.663 -0.313 1.00 90.50 127 VAL A O 1
ATOM 1004 N N . LEU A 1 128 ? 9.279 3.090 1.385 1.00 93.62 128 LEU A N 1
ATOM 1005 C CA . LEU A 1 128 ? 7.992 2.874 2.042 1.00 93.62 128 LEU A CA 1
ATOM 1006 C C . LEU A 1 128 ? 6.852 3.234 1.090 1.00 93.62 128 LEU A C 1
ATOM 1008 O O . LEU A 1 128 ? 5.911 2.458 0.931 1.00 93.62 128 LEU A O 1
ATOM 1012 N N . PHE A 1 129 ? 6.967 4.385 0.428 1.00 93.88 129 PHE A N 1
ATOM 1013 C CA . PHE A 1 129 ? 5.980 4.842 -0.538 1.00 93.88 129 PHE A CA 1
ATOM 1014 C C . PHE A 1 129 ? 5.767 3.829 -1.674 1.00 93.88 129 PHE A C 1
ATOM 1016 O O . PHE A 1 129 ? 4.652 3.334 -1.846 1.00 93.88 129 PHE A O 1
ATOM 1023 N N . TYR A 1 130 ? 6.818 3.450 -2.411 1.00 93.44 130 TYR A N 1
ATOM 1024 C CA . TYR A 1 130 ? 6.674 2.490 -3.512 1.00 93.44 130 TYR A CA 1
ATOM 1025 C C . TYR A 1 130 ? 6.297 1.084 -3.031 1.00 93.44 130 TYR A C 1
ATOM 1027 O O . TYR A 1 130 ? 5.501 0.418 -3.688 1.00 93.44 130 TYR A O 1
ATOM 1035 N N . GLY A 1 131 ? 6.790 0.641 -1.873 1.00 95.00 131 GLY A N 1
ATOM 1036 C CA . GLY A 1 131 ? 6.387 -0.624 -1.255 1.00 95.00 131 GLY A CA 1
ATOM 1037 C C . GLY A 1 131 ? 4.879 -0.683 -1.003 1.00 95.00 131 GLY A C 1
ATOM 1038 O O . GLY A 1 131 ? 4.228 -1.667 -1.359 1.00 95.00 131 GLY A O 1
ATOM 1039 N N . LEU A 1 132 ? 4.303 0.401 -0.475 1.00 96.44 132 LEU A N 1
ATOM 1040 C CA . LEU A 1 132 ? 2.860 0.539 -0.276 1.00 96.44 132 LEU A CA 1
ATOM 1041 C C . LEU A 1 132 ? 2.090 0.597 -1.605 1.00 96.44 132 LEU A C 1
ATOM 1043 O O . LEU A 1 132 ? 1.066 -0.072 -1.732 1.00 96.44 132 LEU A O 1
ATOM 1047 N N . VAL A 1 133 ? 2.585 1.331 -2.611 1.00 94.00 133 VAL A N 1
ATOM 1048 C CA . VAL A 1 133 ? 1.977 1.386 -3.957 1.00 94.00 133 VAL A CA 1
ATOM 1049 C C . VAL A 1 133 ? 1.905 -0.011 -4.578 1.00 94.00 133 VAL A C 1
ATOM 1051 O O . VAL A 1 133 ? 0.855 -0.415 -5.084 1.00 94.00 133 VAL A O 1
ATOM 1054 N N . VAL A 1 134 ? 3.009 -0.764 -4.537 1.00 93.56 134 VAL A N 1
ATOM 1055 C CA . VAL A 1 134 ? 3.080 -2.128 -5.073 1.00 93.56 134 VAL A CA 1
ATOM 1056 C C . VAL A 1 134 ? 2.117 -3.041 -4.321 1.00 93.56 134 VAL A C 1
ATOM 1058 O O . VAL A 1 134 ? 1.299 -3.713 -4.951 1.00 93.56 134 VAL A O 1
ATOM 1061 N N . LEU A 1 135 ? 2.169 -3.041 -2.985 1.00 93.44 135 LEU A N 1
ATOM 1062 C CA . LEU A 1 135 ? 1.301 -3.882 -2.164 1.00 93.44 135 LEU A CA 1
ATOM 1063 C C . LEU A 1 135 ? -0.179 -3.581 -2.423 1.00 93.44 135 LEU A C 1
ATOM 1065 O O . LEU A 1 135 ? -0.969 -4.504 -2.614 1.00 93.44 135 LEU A O 1
ATOM 1069 N N . PHE A 1 136 ? -0.553 -2.302 -2.492 1.00 92.00 136 PHE A N 1
ATOM 1070 C CA . PHE A 1 136 ? -1.918 -1.893 -2.797 1.00 92.00 136 PHE A CA 1
ATOM 1071 C C . PHE A 1 136 ? -2.394 -2.444 -4.146 1.00 92.00 136 PHE A C 1
ATOM 1073 O O . PHE A 1 136 ? -3.449 -3.076 -4.216 1.00 92.00 136 PHE A O 1
ATOM 1080 N N . ASN A 1 137 ? -1.613 -2.250 -5.213 1.00 89.44 137 ASN A N 1
ATOM 1081 C CA . ASN A 1 137 ? -2.006 -2.704 -6.548 1.00 89.44 137 ASN A CA 1
ATOM 1082 C C . ASN A 1 137 ? -2.027 -4.237 -6.667 1.00 89.44 137 ASN A C 1
ATOM 1084 O O . ASN A 1 137 ? -2.888 -4.777 -7.363 1.00 89.44 137 ASN A O 1
ATOM 1088 N N . LEU A 1 138 ? -1.151 -4.951 -5.949 1.00 87.62 138 LEU A N 1
ATOM 1089 C CA . LEU A 1 138 ? -1.212 -6.413 -5.871 1.00 87.62 138 LEU A CA 1
ATOM 1090 C C . LEU A 1 138 ? -2.504 -6.893 -5.210 1.00 87.62 138 LEU A C 1
ATOM 1092 O O . LEU A 1 138 ? -3.176 -7.768 -5.755 1.00 87.62 138 LEU A O 1
ATOM 1096 N N . LEU A 1 139 ? -2.866 -6.323 -4.062 1.00 86.56 139 LEU A N 1
ATOM 1097 C CA . LEU A 1 139 ? -4.045 -6.744 -3.303 1.00 86.56 139 LEU A CA 1
ATOM 1098 C C . LEU A 1 139 ? -5.361 -6.370 -4.000 1.00 86.56 139 LEU A C 1
ATOM 1100 O O . LEU A 1 139 ? -6.322 -7.129 -3.930 1.00 86.56 139 LEU A O 1
ATOM 1104 N N . LYS A 1 140 ? -5.387 -5.253 -4.736 1.00 83.56 140 LYS A N 1
ATOM 1105 C CA . LYS A 1 140 ? -6.556 -4.785 -5.498 1.00 83.56 140 LYS A CA 1
ATOM 1106 C C . LYS A 1 140 ? -7.003 -5.754 -6.604 1.00 83.56 140 LYS A C 1
ATOM 1108 O O . LYS A 1 140 ? -8.152 -5.703 -7.032 1.00 83.56 140 LYS A O 1
ATOM 1113 N N . SER A 1 141 ? -6.097 -6.589 -7.113 1.00 70.81 141 SER A N 1
ATOM 1114 C CA . SER A 1 141 ? -6.316 -7.358 -8.347 1.00 70.81 141 SER A CA 1
ATOM 1115 C C . SER A 1 141 ? -7.247 -8.574 -8.211 1.00 70.81 141 SER A C 1
ATOM 1117 O O . SER A 1 141 ? -7.819 -8.985 -9.217 1.00 70.81 141 SER A O 1
ATOM 1119 N N . ASP A 1 142 ? -7.447 -9.121 -7.004 1.00 65.19 142 ASP A N 1
ATOM 1120 C CA . ASP A 1 142 ? -8.344 -10.263 -6.772 1.00 65.19 142 ASP A CA 1
ATOM 1121 C C . ASP A 1 142 ? -9.507 -9.867 -5.867 1.00 65.19 142 ASP A C 1
ATOM 1123 O O . ASP A 1 142 ? -9.347 -9.666 -4.664 1.00 65.19 142 ASP A O 1
ATOM 1127 N N . ASN A 1 143 ? -10.710 -9.859 -6.428 1.00 66.56 143 ASN A N 1
ATOM 1128 C CA . ASN A 1 143 ? -11.915 -9.876 -5.617 1.00 66.56 143 ASN A CA 1
ATOM 1129 C C . ASN A 1 143 ? -12.268 -11.351 -5.372 1.00 66.56 143 ASN A C 1
ATOM 1131 O O . ASN A 1 143 ? -12.290 -12.136 -6.319 1.00 66.56 143 ASN A O 1
ATOM 1135 N N . PHE A 1 144 ? -12.573 -11.738 -4.133 1.00 70.19 144 PHE A N 1
ATOM 1136 C CA . PHE A 1 144 ? -13.226 -13.019 -3.805 1.00 70.19 144 PHE A CA 1
ATOM 1137 C C . PHE A 1 144 ? -12.347 -14.277 -3.713 1.00 70.19 144 PHE A C 1
ATOM 1139 O O . PHE A 1 144 ? -12.883 -15.386 -3.693 1.00 70.19 144 PHE A O 1
ATOM 1146 N N . ILE A 1 145 ? -11.021 -14.165 -3.602 1.00 79.81 145 ILE A N 1
ATOM 1147 C CA . ILE A 1 145 ? -10.158 -15.305 -3.246 1.00 79.81 145 ILE A CA 1
ATOM 1148 C C . ILE A 1 145 ? -9.231 -14.896 -2.108 1.00 79.81 145 ILE A C 1
ATOM 1150 O O . ILE A 1 145 ? -8.507 -13.911 -2.205 1.00 79.81 145 ILE A O 1
ATOM 1154 N N . CYS A 1 146 ? -9.209 -15.688 -1.035 1.00 82.31 146 CYS A N 1
ATOM 1155 C CA . CYS A 1 146 ? -8.251 -15.511 0.040 1.00 82.31 146 CYS A CA 1
ATOM 1156 C C . CYS A 1 146 ? -6.843 -15.718 -0.508 1.00 82.31 146 CYS A C 1
ATOM 1158 O O . CYS A 1 146 ? -6.492 -16.827 -0.915 1.00 82.31 146 CYS A O 1
ATOM 1160 N N . PHE A 1 147 ? -6.006 -14.683 -0.499 1.00 80.31 147 PHE A N 1
ATOM 1161 C CA . PHE A 1 147 ? -4.684 -14.815 -1.111 1.00 80.31 147 PHE A CA 1
ATOM 1162 C C . PHE A 1 147 ? -3.758 -15.778 -0.343 1.00 80.31 147 PHE A C 1
ATOM 1164 O O . PHE A 1 147 ? -2.850 -16.336 -0.963 1.00 80.31 147 PHE A O 1
ATOM 1171 N N . HIS A 1 148 ? -4.036 -16.028 0.947 1.00 82.69 148 HIS A N 1
ATOM 1172 C CA . HIS A 1 148 ? -3.312 -16.971 1.804 1.00 82.69 148 HIS A CA 1
ATOM 1173 C C . HIS A 1 148 ? -3.672 -18.440 1.510 1.00 82.69 148 HIS A C 1
ATOM 1175 O O . HIS A 1 148 ? -2.805 -19.212 1.106 1.00 82.69 148 HIS A O 1
ATOM 1181 N N . CYS A 1 149 ? -4.945 -18.828 1.675 1.00 85.81 149 CYS A N 1
ATOM 1182 C CA . CYS A 1 149 ? -5.395 -20.227 1.562 1.00 85.81 149 CYS A CA 1
ATOM 1183 C C . CYS A 1 149 ? -6.118 -20.568 0.246 1.00 85.81 149 CYS A C 1
ATOM 1185 O O . CYS A 1 149 ? -6.569 -21.696 0.069 1.00 85.81 149 CYS A O 1
ATOM 1187 N N . LYS A 1 150 ? -6.264 -19.602 -0.670 1.00 82.81 150 LYS A N 1
ATOM 1188 C CA . LYS A 1 150 ? -6.955 -19.729 -1.970 1.00 82.81 150 LYS A CA 1
ATOM 1189 C C . LYS A 1 150 ? -8.442 -20.106 -1.892 1.00 82.81 150 LYS A C 1
ATOM 1191 O O . LYS A 1 150 ? -9.045 -20.451 -2.906 1.00 82.81 150 LYS A O 1
ATOM 1196 N N . ARG A 1 151 ? -9.067 -19.990 -0.714 1.00 85.00 151 ARG A N 1
ATOM 1197 C CA . ARG A 1 151 ? -10.514 -20.182 -0.537 1.00 85.00 151 ARG A CA 1
ATOM 1198 C C . ARG A 1 151 ? -11.290 -19.052 -1.213 1.00 85.00 151 ARG A C 1
ATOM 1200 O O . ARG A 1 151 ? -10.890 -17.896 -1.106 1.00 85.00 151 ARG A O 1
ATOM 1207 N N . LYS A 1 152 ? -12.413 -19.370 -1.858 1.00 83.19 152 LYS A N 1
ATOM 1208 C CA . LYS A 1 152 ? -13.351 -18.350 -2.345 1.00 83.19 152 LYS A CA 1
ATOM 1209 C C . LYS A 1 152 ? -13.946 -17.575 -1.166 1.00 83.19 152 LYS A C 1
ATOM 1211 O O . LYS A 1 152 ? -14.252 -18.168 -0.134 1.00 83.19 152 LYS A O 1
ATOM 1216 N N . LEU A 1 153 ? -14.075 -16.267 -1.320 1.00 77.81 153 LEU A N 1
ATOM 1217 C CA . LEU A 1 153 ? -14.613 -15.351 -0.321 1.00 77.81 153 LEU A CA 1
ATOM 1218 C C . LEU A 1 153 ? -15.862 -14.681 -0.872 1.00 77.81 153 LEU A C 1
ATOM 1220 O O . LEU A 1 153 ? -15.881 -14.305 -2.036 1.00 77.81 153 LEU A O 1
ATOM 1224 N N . ASP A 1 154 ? -16.855 -14.443 -0.023 1.00 71.00 154 ASP A N 1
ATOM 1225 C CA . ASP A 1 154 ? -18.013 -13.626 -0.405 1.00 71.00 154 ASP A CA 1
ATOM 1226 C C . ASP A 1 154 ? -17.669 -12.125 -0.408 1.00 71.00 154 ASP A C 1
ATOM 1228 O O . ASP A 1 154 ? -18.281 -11.332 -1.123 1.00 71.00 154 ASP A O 1
ATOM 1232 N N . ALA A 1 155 ? -16.661 -11.722 0.376 1.00 70.38 155 ALA A N 1
ATOM 1233 C CA . ALA A 1 155 ? -16.113 -10.369 0.419 1.00 70.38 155 ALA A CA 1
ATOM 1234 C C . ALA A 1 155 ? -14.688 -10.350 1.009 1.00 70.38 155 ALA A C 1
ATOM 1236 O O . ALA A 1 155 ? -14.331 -11.205 1.820 1.00 70.38 155 ALA A O 1
ATOM 1237 N N . GLY A 1 156 ? -13.905 -9.326 0.649 1.00 74.50 156 GLY A N 1
ATOM 1238 C CA . GLY A 1 156 ? -12.547 -9.103 1.160 1.00 74.50 156 GLY A CA 1
ATOM 1239 C C . GLY A 1 156 ? -11.465 -9.934 0.459 1.00 74.50 156 GLY A C 1
ATOM 1240 O O . GLY A 1 156 ? -11.731 -10.625 -0.524 1.00 74.50 156 GLY A O 1
ATOM 1241 N N . ILE A 1 157 ? -10.237 -9.844 0.983 1.00 81.94 157 ILE A N 1
ATOM 1242 C CA . ILE A 1 157 ? -9.038 -10.511 0.432 1.00 81.94 157 ILE A CA 1
ATOM 1243 C C . ILE A 1 157 ? -8.457 -11.606 1.348 1.00 81.94 157 ILE A C 1
ATOM 1245 O O . ILE A 1 157 ? -7.586 -12.370 0.929 1.00 81.94 157 ILE A O 1
ATOM 1249 N N . VAL A 1 158 ? -8.932 -11.724 2.595 1.00 83.50 158 VAL A N 1
ATOM 1250 C CA . VAL A 1 158 ? -8.502 -12.746 3.570 1.00 83.50 158 VAL A CA 1
ATOM 1251 C C . VAL A 1 158 ? -9.721 -13.345 4.274 1.00 83.50 158 VAL A C 1
ATOM 1253 O O . VAL A 1 158 ? -10.603 -12.601 4.697 1.00 83.50 158 VAL A O 1
ATOM 1256 N N . CYS A 1 159 ? -9.791 -14.679 4.399 1.00 83.75 159 CYS A N 1
ATOM 1257 C CA . CYS A 1 159 ? -10.861 -15.329 5.167 1.00 83.75 159 CYS A CA 1
ATOM 1258 C C . CYS A 1 159 ? -10.685 -15.093 6.672 1.00 83.75 159 CYS A C 1
ATOM 1260 O O . CYS A 1 159 ? -9.583 -14.824 7.144 1.00 83.75 159 CYS A O 1
ATOM 1262 N N . HIS A 1 160 ? -11.762 -15.277 7.436 1.00 80.56 160 HIS A N 1
ATOM 1263 C CA . HIS A 1 160 ? -11.742 -15.149 8.894 1.00 80.56 160 HIS A CA 1
ATOM 1264 C C . HIS A 1 160 ? -10.606 -15.958 9.552 1.00 80.56 160 HIS A C 1
ATOM 1266 O O . HIS A 1 160 ? -9.842 -15.409 10.335 1.00 80.56 160 HIS A O 1
ATOM 1272 N N . GLU A 1 161 ? -10.435 -17.226 9.165 1.00 82.94 161 GLU A N 1
ATOM 1273 C CA . GLU A 1 161 ? -9.404 -18.132 9.707 1.00 82.94 161 GLU A CA 1
ATOM 1274 C C . GLU A 1 161 ? -7.963 -17.675 9.428 1.00 82.94 161 GLU A C 1
ATOM 1276 O O . GLU A 1 161 ? -7.061 -17.964 10.205 1.00 82.94 161 GLU A O 1
ATOM 1281 N N . CYS A 1 162 ? -7.722 -16.966 8.322 1.00 83.62 162 CYS A N 1
ATOM 1282 C CA . CYS A 1 162 ? -6.387 -16.480 7.964 1.00 83.62 162 CYS A CA 1
ATOM 1283 C C . CYS A 1 162 ? -6.129 -15.050 8.452 1.00 83.62 162 CYS A C 1
ATOM 1285 O O . CYS A 1 162 ? -5.035 -14.529 8.240 1.00 83.62 162 CYS A O 1
ATOM 1287 N N . ARG A 1 163 ? -7.117 -14.387 9.062 1.00 80.12 163 ARG A N 1
ATOM 1288 C CA . ARG A 1 163 ? -7.000 -12.984 9.472 1.00 80.12 163 ARG A CA 1
ATOM 1289 C C . ARG A 1 163 ? -5.944 -12.802 10.559 1.00 80.12 163 ARG A C 1
ATOM 1291 O O . ARG A 1 163 ? -5.148 -11.868 10.479 1.00 80.12 163 ARG A O 1
ATOM 1298 N N . ASP A 1 164 ? -5.888 -13.729 11.511 1.00 80.75 164 ASP A N 1
ATOM 1299 C CA . ASP A 1 164 ? -4.969 -13.661 12.652 1.00 80.75 164 ASP A CA 1
ATOM 1300 C C . ASP A 1 164 ? -3.500 -13.715 12.234 1.00 80.75 164 ASP A C 1
ATOM 1302 O O . ASP A 1 164 ? -2.680 -12.982 12.782 1.00 80.75 164 ASP A O 1
ATOM 1306 N N . HIS A 1 165 ? -3.191 -14.448 11.159 1.00 79.12 165 HIS A N 1
ATOM 1307 C CA . HIS A 1 165 ? -1.851 -14.489 10.568 1.00 79.12 165 HIS A CA 1
ATOM 1308 C C . HIS A 1 165 ? -1.324 -13.098 10.172 1.00 79.12 165 HIS A C 1
ATOM 1310 O O . HIS A 1 165 ? -0.125 -12.835 10.253 1.00 79.12 165 HIS A O 1
ATOM 1316 N N . TYR A 1 166 ? -2.211 -12.189 9.754 1.00 78.69 166 TYR A N 1
ATOM 1317 C CA . TYR A 1 166 ? -1.836 -10.830 9.362 1.00 78.69 166 TYR A CA 1
ATOM 1318 C C . TYR A 1 166 ? -2.035 -9.807 10.481 1.00 78.69 166 TYR A C 1
ATOM 1320 O O . TYR A 1 166 ? -1.339 -8.790 10.472 1.00 78.69 166 TYR A O 1
ATOM 1328 N N . ASN A 1 167 ? -2.944 -10.068 11.429 1.00 77.00 167 ASN A N 1
ATOM 1329 C CA . ASN A 1 167 ? -3.281 -9.160 12.530 1.00 77.00 167 ASN A CA 1
ATOM 1330 C C . ASN A 1 167 ? -2.063 -8.809 13.392 1.00 77.00 167 ASN A C 1
ATOM 1332 O O . ASN A 1 167 ? -1.855 -7.631 13.676 1.00 77.00 167 ASN A O 1
ATOM 1336 N N . GLU A 1 168 ? -1.240 -9.795 13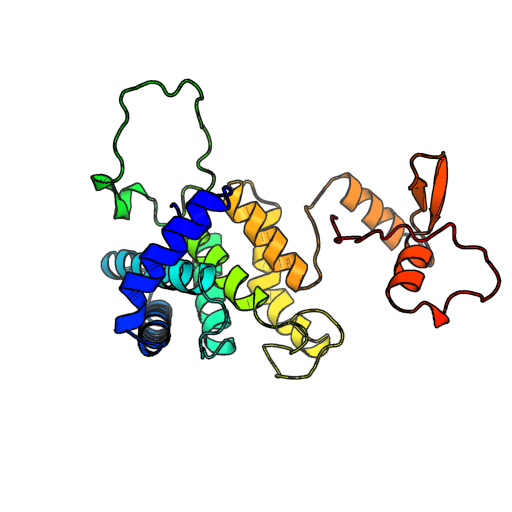.753 1.00 73.75 168 GLU A N 1
ATOM 1337 C CA . GLU A 1 168 ? -0.020 -9.570 14.546 1.00 73.75 168 GLU A CA 1
ATOM 1338 C C . GLU A 1 168 ? 1.166 -9.089 13.694 1.00 73.75 168 GLU A C 1
ATOM 1340 O O . GLU A 1 168 ? 2.133 -8.534 14.208 1.00 73.75 168 GLU A O 1
ATOM 1345 N N . GLY A 1 169 ? 1.090 -9.273 12.374 1.00 84.56 169 GLY A N 1
ATOM 1346 C CA . GLY A 1 169 ? 2.145 -8.927 11.430 1.00 84.56 169 GLY A CA 1
ATOM 1347 C C . GLY A 1 169 ? 1.894 -7.607 10.705 1.00 84.56 169 GLY A C 1
ATOM 1348 O O . GLY A 1 169 ? 2.028 -6.520 11.259 1.00 84.56 169 GLY A O 1
ATOM 1349 N N . LEU A 1 170 ? 1.600 -7.704 9.406 1.00 88.62 170 LEU A N 1
ATOM 1350 C CA . LEU A 1 170 ? 1.454 -6.544 8.524 1.00 88.62 170 LEU A CA 1
ATOM 1351 C C . LEU A 1 170 ? 0.336 -5.599 8.993 1.00 88.62 170 LEU A C 1
ATOM 1353 O O . LEU A 1 170 ? 0.549 -4.394 9.072 1.00 88.62 170 LEU A O 1
ATOM 1357 N N . VAL A 1 171 ? -0.846 -6.130 9.320 1.00 89.75 171 VAL A N 1
ATOM 1358 C CA . VAL A 1 171 ? -2.014 -5.312 9.681 1.00 89.75 171 VAL A CA 1
ATOM 1359 C C . VAL A 1 171 ? -1.767 -4.554 10.983 1.00 89.75 171 VAL A C 1
ATOM 1361 O O . VAL A 1 171 ? -2.095 -3.371 11.065 1.00 89.75 171 VAL A O 1
ATOM 1364 N N . GLY A 1 172 ? -1.154 -5.197 11.980 1.00 88.81 172 GLY A N 1
ATOM 1365 C CA . GLY A 1 172 ? -0.791 -4.557 13.245 1.00 88.81 172 GLY A CA 1
ATOM 1366 C C . GLY A 1 172 ? 0.131 -3.353 13.042 1.00 88.81 172 GLY A C 1
ATOM 1367 O O . GLY A 1 172 ? -0.185 -2.251 13.494 1.00 88.81 172 GLY A O 1
ATOM 1368 N N . VAL A 1 173 ? 1.215 -3.539 12.283 1.00 91.62 173 VAL A N 1
ATOM 1369 C CA . VAL A 1 173 ? 2.199 -2.478 12.009 1.00 91.62 173 VAL A CA 1
ATOM 1370 C C . VAL A 1 173 ? 1.588 -1.347 11.171 1.00 91.62 173 VAL A C 1
ATOM 1372 O O . VAL A 1 173 ? 1.808 -0.173 11.467 1.00 91.62 173 VAL A O 1
ATOM 1375 N N . LEU A 1 174 ? 0.748 -1.664 10.179 1.00 93.56 174 LEU A N 1
ATOM 1376 C CA . LEU A 1 174 ? 0.034 -0.658 9.384 1.00 93.56 174 LEU A CA 1
ATOM 1377 C C . LEU A 1 174 ? -0.938 0.176 10.235 1.00 93.56 174 LEU A C 1
ATOM 1379 O O . LEU A 1 174 ? -0.981 1.397 10.093 1.00 93.56 174 LEU A O 1
ATOM 1383 N N . LYS A 1 175 ? -1.683 -0.450 11.157 1.00 89.75 175 LYS A N 1
ATOM 1384 C CA . LYS A 1 175 ? -2.565 0.270 12.094 1.00 89.75 175 LYS A CA 1
ATOM 1385 C C . LYS A 1 175 ? -1.776 1.229 12.980 1.00 89.75 175 LYS A C 1
ATOM 1387 O O . LYS A 1 175 ? -2.203 2.363 13.175 1.00 89.75 175 LYS A O 1
ATOM 1392 N N . GLN A 1 176 ? -0.632 0.789 13.502 1.00 89.62 176 GLN A N 1
ATOM 1393 C CA . GLN A 1 176 ? 0.234 1.643 14.312 1.00 89.62 176 GLN A CA 1
ATOM 1394 C C . GLN A 1 176 ? 0.786 2.813 13.490 1.00 89.62 176 GLN A C 1
ATOM 1396 O O . GLN A 1 176 ? 0.742 3.953 13.949 1.00 89.62 176 GLN A O 1
ATOM 1401 N N . ALA A 1 177 ? 1.245 2.552 12.265 1.00 91.12 177 ALA A N 1
ATOM 1402 C CA . ALA A 1 177 ? 1.757 3.577 11.362 1.00 91.12 177 ALA A CA 1
ATOM 1403 C C . ALA A 1 177 ? 0.693 4.619 10.985 1.00 91.12 177 ALA A C 1
ATOM 1405 O O . ALA A 1 177 ? 1.017 5.796 10.839 1.00 91.12 177 ALA A O 1
ATOM 1406 N N . LEU A 1 178 ? -0.579 4.218 10.884 1.00 88.19 178 LEU A N 1
ATOM 1407 C CA . LEU A 1 178 ? -1.687 5.135 10.613 1.00 88.19 178 LEU A CA 1
ATOM 1408 C C . LEU A 1 178 ? -1.942 6.123 11.766 1.00 88.19 178 LEU A C 1
ATOM 1410 O O . LEU A 1 178 ? -2.375 7.247 11.523 1.00 88.19 178 LEU A O 1
ATOM 1414 N N . CYS A 1 179 ? -1.639 5.728 13.008 1.00 84.75 179 CYS A N 1
ATOM 1415 C CA . CYS A 1 179 ? -1.705 6.602 14.185 1.00 84.75 179 CYS A CA 1
ATOM 1416 C C . CYS A 1 179 ? -0.507 7.563 14.300 1.00 84.75 179 CYS A C 1
ATOM 1418 O O . CYS A 1 179 ? -0.530 8.467 15.134 1.00 84.75 179 CYS A O 1
ATOM 1420 N N . GLN A 1 180 ? 0.557 7.360 13.520 1.00 86.06 180 GLN A N 1
ATOM 1421 C CA . GLN A 1 180 ? 1.769 8.178 13.565 1.00 86.06 180 GLN A CA 1
ATOM 1422 C C . G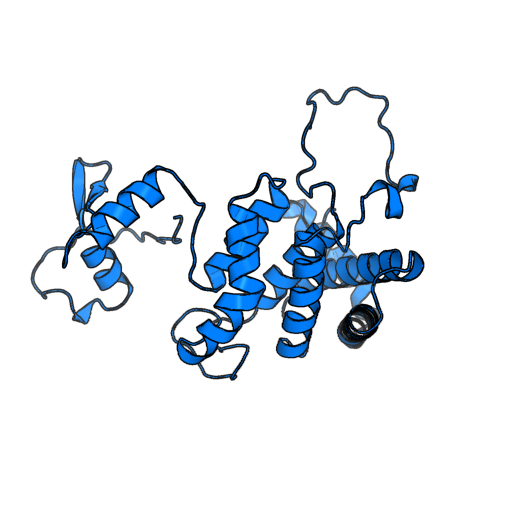LN A 1 180 ? 1.687 9.370 12.605 1.00 86.06 180 GLN A C 1
ATOM 1424 O O . GLN A 1 180 ? 0.904 9.398 11.649 1.00 86.06 180 GLN A O 1
ATOM 1429 N N . ASN A 1 181 ? 2.559 10.361 12.815 1.00 82.81 181 ASN A N 1
ATOM 1430 C CA . ASN A 1 181 ? 2.692 11.465 11.875 1.00 82.81 181 ASN A CA 1
ATOM 1431 C C . ASN A 1 181 ? 3.491 11.039 10.631 1.00 82.81 181 ASN A C 1
ATOM 1433 O O . ASN A 1 181 ? 4.698 11.235 10.550 1.00 82.81 181 ASN A O 1
ATOM 1437 N N . LYS A 1 182 ? 2.810 10.388 9.687 1.00 85.12 182 LYS A N 1
ATOM 1438 C CA . LYS A 1 182 ? 3.331 10.038 8.357 1.00 85.12 182 LYS A CA 1
ATOM 1439 C C . LYS A 1 182 ? 2.846 11.026 7.288 1.00 85.12 182 LYS A C 1
ATOM 1441 O O . LYS A 1 182 ? 1.802 11.657 7.467 1.00 85.12 182 LYS A O 1
ATOM 1446 N N . SER A 1 183 ? 3.563 11.101 6.170 1.00 88.12 183 SER A N 1
ATOM 1447 C CA . SER A 1 183 ? 3.187 11.927 5.016 1.00 88.12 183 SER A CA 1
ATOM 1448 C C . SER A 1 183 ? 1.877 11.454 4.355 1.00 88.12 183 SER A C 1
ATOM 1450 O O . SER A 1 183 ? 1.471 10.298 4.550 1.00 88.12 183 SER A O 1
ATOM 1452 N N . PRO A 1 184 ? 1.196 12.301 3.558 1.00 87.38 184 PRO A N 1
ATOM 1453 C CA . PRO A 1 184 ? -0.165 12.041 3.091 1.00 87.38 184 PRO A CA 1
ATOM 1454 C C . PRO A 1 184 ? -0.281 10.811 2.183 1.00 87.38 184 PRO A C 1
ATOM 1456 O O . PRO A 1 184 ? -1.247 10.058 2.296 1.00 87.38 184 PRO A O 1
ATOM 1459 N N . GLY A 1 185 ? 0.703 10.569 1.313 1.00 88.88 185 GLY A N 1
ATOM 1460 C CA . GLY A 1 185 ? 0.742 9.426 0.399 1.00 88.88 185 GLY A CA 1
ATOM 1461 C C . GLY A 1 185 ? 0.817 8.092 1.138 1.00 88.88 185 GLY A C 1
ATOM 1462 O O . GLY A 1 185 ? -0.112 7.292 0.998 1.00 88.88 185 GLY A O 1
ATOM 1463 N N . PRO A 1 186 ? 1.845 7.848 1.976 1.00 93.31 186 PRO A N 1
ATOM 1464 C CA . PRO A 1 186 ? 1.903 6.658 2.816 1.00 93.31 186 PRO A CA 1
ATOM 1465 C C . PRO A 1 186 ? 0.652 6.475 3.683 1.00 93.31 186 PRO A C 1
ATOM 1467 O O . PRO A 1 186 ? 0.093 5.382 3.686 1.00 93.31 186 PRO A O 1
ATOM 1470 N N . LYS A 1 187 ? 0.143 7.527 4.349 1.00 91.69 187 LYS A N 1
ATOM 1471 C CA . LYS A 1 187 ? -1.111 7.438 5.130 1.00 91.69 187 LYS A CA 1
ATOM 1472 C C . LYS A 1 187 ? -2.291 6.965 4.282 1.00 91.69 187 LYS A C 1
ATOM 1474 O O . LYS A 1 187 ? -3.032 6.082 4.710 1.00 91.69 187 LYS A O 1
ATOM 1479 N N . SER A 1 188 ? -2.449 7.535 3.089 1.00 90.06 188 SER A N 1
ATOM 1480 C CA . SER A 1 188 ? -3.525 7.183 2.162 1.00 90.06 188 SER A CA 1
ATOM 1481 C C . SER A 1 188 ? -3.431 5.721 1.720 1.00 90.06 188 SER A C 1
ATOM 1483 O O . SER A 1 188 ? -4.395 4.968 1.862 1.00 90.06 188 SER A O 1
ATOM 1485 N N . TYR A 1 189 ? -2.254 5.266 1.276 1.00 93.75 189 TYR A N 1
ATOM 1486 C CA . TYR A 1 189 ? -2.074 3.867 0.881 1.00 93.75 189 TYR A CA 1
ATOM 1487 C C . TYR A 1 189 ? -2.243 2.893 2.048 1.00 93.75 189 TYR A C 1
ATOM 1489 O O . TYR A 1 189 ? -2.853 1.844 1.861 1.00 93.75 189 TYR A O 1
ATOM 1497 N N . ILE A 1 190 ? -1.762 3.231 3.249 1.00 95.06 190 ILE A N 1
ATOM 1498 C CA . ILE A 1 190 ? -1.978 2.420 4.455 1.00 95.06 190 ILE A CA 1
ATOM 1499 C C . ILE A 1 190 ? -3.481 2.250 4.712 1.00 95.06 190 ILE A C 1
ATOM 1501 O O . ILE A 1 190 ? -3.940 1.121 4.884 1.00 95.06 190 ILE A O 1
ATOM 1505 N N . ALA A 1 191 ? -4.257 3.337 4.682 1.00 90.69 191 ALA A N 1
ATOM 1506 C CA . ALA A 1 191 ? -5.706 3.286 4.876 1.00 90.69 191 ALA A CA 1
ATOM 1507 C C . ALA A 1 191 ? -6.407 2.449 3.791 1.00 90.69 191 ALA A C 1
ATOM 1509 O O . ALA A 1 191 ? -7.258 1.615 4.098 1.00 90.69 191 ALA A O 1
ATOM 1510 N N . HIS A 1 192 ? -6.008 2.606 2.525 1.00 90.25 192 HIS A N 1
ATOM 1511 C CA . HIS A 1 192 ? -6.533 1.800 1.422 1.00 90.25 192 HIS A CA 1
ATOM 1512 C C . HIS A 1 192 ? -6.152 0.317 1.516 1.00 90.25 192 HIS A C 1
ATOM 1514 O O . HIS A 1 192 ? -6.944 -0.543 1.143 1.00 90.25 192 HIS A O 1
ATOM 1520 N N . ILE A 1 193 ? -4.961 -0.010 2.016 1.00 91.81 193 ILE A N 1
ATOM 1521 C CA . ILE A 1 193 ? -4.559 -1.399 2.252 1.00 91.81 193 ILE A CA 1
ATOM 1522 C C . ILE A 1 193 ? -5.384 -1.997 3.384 1.00 91.81 193 ILE A C 1
ATOM 1524 O O . ILE A 1 193 ? -5.959 -3.069 3.216 1.00 91.81 193 ILE A O 1
ATOM 1528 N N . LEU A 1 194 ? -5.502 -1.293 4.510 1.00 90.19 194 LEU A N 1
ATOM 1529 C CA . LEU A 1 194 ? -6.298 -1.731 5.654 1.00 90.19 194 LEU A CA 1
ATOM 1530 C C . LEU A 1 194 ? -7.773 -1.944 5.284 1.00 90.19 194 LEU A C 1
ATOM 1532 O O . LEU A 1 194 ? -8.362 -2.939 5.715 1.00 90.19 194 LEU A O 1
ATOM 1536 N N . SER A 1 195 ? -8.349 -1.104 4.418 1.00 85.56 195 SER A N 1
ATOM 1537 C CA . SER A 1 195 ? -9.737 -1.275 3.974 1.00 85.56 195 SER A CA 1
ATOM 1538 C C . SER A 1 195 ? -9.954 -2.573 3.191 1.00 85.56 195 SER A C 1
ATOM 1540 O O . SER A 1 195 ? -11.009 -3.195 3.329 1.00 85.56 195 SER A O 1
ATOM 1542 N N . MET A 1 196 ? -8.942 -3.071 2.466 1.00 84.19 196 MET A N 1
ATOM 1543 C CA . MET A 1 196 ? -9.007 -4.393 1.827 1.00 84.19 196 MET A CA 1
ATOM 1544 C C . MET A 1 196 ? -9.077 -5.530 2.863 1.00 84.19 196 MET A C 1
ATOM 1546 O O . MET A 1 196 ? -9.776 -6.520 2.647 1.00 84.19 196 MET A O 1
ATOM 1550 N N . PHE A 1 197 ? -8.460 -5.360 4.038 1.00 83.19 197 PHE A N 1
ATOM 1551 C CA . PHE A 1 197 ? -8.610 -6.262 5.194 1.00 83.19 197 PHE A CA 1
ATOM 1552 C C . PHE A 1 197 ? -9.895 -6.009 6.014 1.00 83.19 197 PHE A C 1
ATOM 1554 O O . PHE A 1 197 ? -10.053 -6.549 7.116 1.00 83.19 197 PHE A O 1
ATOM 1561 N N . GLY A 1 198 ? -10.817 -5.187 5.501 1.00 76.31 198 GLY A N 1
ATOM 1562 C CA . GLY A 1 198 ? -12.062 -4.813 6.175 1.00 76.31 198 GLY A CA 1
ATOM 1563 C C . GLY A 1 198 ? -11.868 -3.837 7.337 1.00 76.31 198 GLY A C 1
ATOM 1564 O O . GLY A 1 198 ? -12.746 -3.722 8.188 1.00 76.31 198 GLY A O 1
ATOM 1565 N N . LEU A 1 199 ? -10.715 -3.169 7.410 1.00 79.44 199 LEU A N 1
ATOM 1566 C CA . LEU A 1 199 ? -10.410 -2.132 8.390 1.00 79.44 199 LEU A CA 1
ATOM 1567 C C . LEU A 1 199 ? -10.458 -0.776 7.690 1.00 79.44 199 LEU A C 1
ATOM 1569 O O . LEU A 1 199 ? -9.441 -0.257 7.239 1.00 79.44 199 LEU A O 1
ATOM 1573 N N . CYS A 1 200 ? -11.660 -0.231 7.550 1.00 71.94 200 CYS A N 1
ATOM 1574 C CA . CYS A 1 200 ? -11.832 1.095 6.980 1.00 71.94 200 CYS A CA 1
ATOM 1575 C C . CYS A 1 200 ? -11.479 2.166 8.012 1.00 71.94 200 CYS A C 1
ATOM 1577 O O . CYS A 1 200 ? -11.898 2.079 9.170 1.00 71.94 200 CYS A O 1
ATOM 1579 N N . GLY A 1 201 ? -10.711 3.152 7.560 1.00 66.31 201 GLY A N 1
ATOM 1580 C CA . GLY A 1 201 ? -10.709 4.457 8.186 1.00 66.31 201 GLY A CA 1
ATOM 1581 C C . GLY A 1 201 ? -9.494 4.938 8.889 1.00 66.31 201 GLY A C 1
ATOM 1582 O O . GLY A 1 201 ? -8.483 4.252 8.995 1.00 66.31 201 GLY A O 1
ATOM 1583 N N . PHE A 1 202 ? -9.635 6.170 9.367 1.00 68.56 202 PHE A N 1
ATOM 1584 C CA . PHE A 1 202 ? -8.612 6.852 10.134 1.00 68.56 202 PHE A CA 1
ATOM 1585 C C . PHE A 1 202 ? -8.997 6.861 11.615 1.00 68.56 202 PHE A C 1
ATOM 1587 O O . PHE A 1 202 ? -10.127 7.221 11.963 1.00 68.56 202 PHE A O 1
ATOM 1594 N N . PRO A 1 203 ? -8.063 6.508 12.515 1.00 68.56 203 PRO A N 1
ATOM 1595 C CA . PRO A 1 203 ? -8.238 6.735 13.938 1.00 68.56 203 PRO A CA 1
ATOM 1596 C C . PRO A 1 203 ? -8.655 8.189 14.183 1.00 68.56 203 PRO A C 1
ATOM 1598 O O . PRO A 1 203 ? -7.957 9.125 13.797 1.00 68.56 203 PRO A O 1
ATOM 1601 N N . SER A 1 204 ? -9.811 8.382 14.812 1.00 69.38 204 SER A N 1
ATOM 1602 C CA . SER A 1 204 ? -10.357 9.704 15.107 1.00 69.38 204 SER A CA 1
ATOM 1603 C C . SER A 1 204 ? -10.921 9.739 16.520 1.00 69.38 204 SER A C 1
ATOM 1605 O O . SER A 1 204 ? -11.325 8.714 17.073 1.00 69.38 204 SER A O 1
ATOM 1607 N N . LYS A 1 205 ? -10.980 10.936 17.113 1.00 74.06 205 LYS A N 1
ATOM 1608 C CA . LYS A 1 205 ? -11.601 11.127 18.432 1.00 74.06 205 LYS A CA 1
ATOM 1609 C C . LYS A 1 205 ? -13.067 10.680 18.423 1.00 74.06 205 LYS A C 1
ATOM 1611 O O . LYS A 1 205 ? -13.517 10.044 19.369 1.00 74.06 205 LYS A O 1
ATOM 1616 N N . LEU A 1 206 ? -13.783 10.961 17.331 1.00 73.12 206 LEU A N 1
ATOM 1617 C CA . LEU A 1 206 ? -15.161 10.517 17.134 1.00 73.12 206 LEU A CA 1
ATOM 1618 C C . LEU A 1 206 ? -15.260 8.987 17.093 1.00 73.12 206 LEU A C 1
ATOM 1620 O O . LEU A 1 206 ? -16.057 8.419 17.830 1.00 73.12 206 LEU A O 1
ATOM 1624 N N . GLY A 1 207 ? -14.410 8.324 16.303 1.00 72.75 207 GLY A N 1
ATOM 1625 C CA . GLY A 1 207 ? -14.366 6.861 16.235 1.00 72.75 207 GLY A CA 1
ATOM 1626 C C . GLY A 1 207 ? -14.002 6.215 17.575 1.00 72.75 207 GLY A C 1
ATOM 1627 O O . GLY A 1 207 ? -14.564 5.184 17.934 1.00 72.75 207 GLY A O 1
ATOM 1628 N N . GLY A 1 208 ? -13.119 6.845 18.358 1.00 73.50 208 GLY A N 1
ATOM 1629 C CA . GLY A 1 208 ? -12.806 6.423 19.726 1.00 73.50 208 GLY A CA 1
ATOM 1630 C C . GLY A 1 208 ? -14.011 6.513 20.665 1.00 73.50 208 GLY A C 1
ATOM 1631 O O . GLY A 1 208 ? -14.299 5.561 21.384 1.00 73.50 208 GLY A O 1
ATOM 1632 N N . ASN A 1 209 ? -14.762 7.616 20.605 1.00 72.88 209 ASN A N 1
ATOM 1633 C CA . ASN A 1 209 ? -15.989 7.778 21.387 1.00 72.88 209 ASN A CA 1
ATOM 1634 C C . ASN A 1 209 ? -17.058 6.752 20.981 1.00 72.88 209 ASN A C 1
ATOM 1636 O O . ASN A 1 209 ? -17.658 6.127 21.849 1.00 72.88 209 ASN A O 1
ATOM 1640 N N . MET A 1 210 ? -17.256 6.542 19.674 1.00 72.69 210 MET A N 1
ATOM 1641 C CA . MET A 1 210 ? -18.180 5.530 19.149 1.00 72.69 210 MET A CA 1
ATOM 1642 C C . MET A 1 210 ? -17.801 4.127 19.627 1.00 72.69 210 MET A C 1
ATOM 1644 O O . MET A 1 210 ? -18.668 3.371 20.053 1.00 72.69 210 MET A O 1
ATOM 1648 N N . ARG A 1 211 ? -16.505 3.790 19.608 1.00 71.56 211 ARG A N 1
ATOM 1649 C CA . ARG A 1 211 ? -16.011 2.504 20.109 1.00 71.56 211 ARG A CA 1
ATOM 1650 C C . ARG A 1 211 ? -16.331 2.308 21.589 1.00 71.56 211 ARG A C 1
ATOM 1652 O O . ARG A 1 211 ? -16.796 1.233 21.936 1.00 71.56 211 ARG A O 1
ATOM 1659 N N . ASN A 1 212 ? -16.081 3.306 22.438 1.00 73.62 212 ASN A N 1
ATOM 1660 C CA . ASN A 1 212 ? -16.371 3.194 23.871 1.00 73.62 212 ASN A CA 1
ATOM 1661 C C . ASN A 1 212 ? -17.865 2.926 24.097 1.00 73.62 212 ASN A C 1
ATOM 1663 O O . ASN A 1 212 ? -18.220 1.950 24.742 1.00 73.62 212 ASN A O 1
ATOM 1667 N N . VAL A 1 213 ? -18.732 3.704 23.442 1.00 71.25 213 VAL A N 1
ATOM 1668 C CA . VAL A 1 213 ? -20.192 3.546 23.533 1.00 71.25 213 VAL A CA 1
ATOM 1669 C C . VAL A 1 213 ? -20.655 2.154 23.073 1.00 71.25 213 VAL A C 1
ATOM 1671 O O . VAL A 1 213 ? -21.487 1.537 23.732 1.00 71.25 213 VAL A O 1
ATOM 1674 N N . LEU A 1 214 ? -20.085 1.626 21.984 1.00 70.62 214 LEU A N 1
ATOM 1675 C CA . LEU A 1 214 ? -20.394 0.281 21.479 1.00 70.62 214 LEU A CA 1
ATOM 1676 C C . LEU A 1 214 ? -19.838 -0.853 22.357 1.00 70.62 214 LEU A C 1
ATOM 1678 O O . LEU A 1 214 ? -20.392 -1.947 22.349 1.00 70.62 214 LEU A O 1
ATOM 1682 N N . CYS A 1 215 ? -18.732 -0.634 23.074 1.00 72.69 215 CYS A N 1
ATOM 1683 C CA . CYS A 1 215 ? -18.152 -1.631 23.977 1.00 72.69 215 CYS A CA 1
ATOM 1684 C C . CYS A 1 215 ? -18.833 -1.661 25.354 1.00 72.69 215 CYS A C 1
ATOM 1686 O O . CYS A 1 215 ? -18.795 -2.700 26.008 1.00 72.69 215 CYS A O 1
ATOM 1688 N N . ASP A 1 216 ? -19.441 -0.553 25.784 1.00 72.69 216 ASP A N 1
ATOM 1689 C CA . ASP A 1 216 ? -19.994 -0.407 27.134 1.00 72.69 216 ASP A CA 1
ATOM 1690 C C . ASP A 1 216 ? -21.391 -1.029 27.301 1.00 72.69 216 ASP A C 1
ATOM 1692 O O . ASP A 1 216 ? -21.829 -1.261 28.428 1.00 72.69 216 ASP A O 1
ATOM 1696 N N . SER A 1 217 ? -22.105 -1.326 26.209 1.00 67.69 217 SER A N 1
ATOM 1697 C CA . SER A 1 217 ? -23.450 -1.915 26.293 1.00 67.69 217 SER A CA 1
ATOM 1698 C C . SER A 1 217 ? -23.746 -2.907 25.174 1.00 67.69 217 SER A C 1
ATOM 1700 O O . SER A 1 217 ? -23.463 -2.666 24.001 1.00 67.69 217 SER A O 1
ATOM 1702 N N . GLU A 1 218 ? -24.363 -4.029 25.544 1.00 68.69 218 GLU A N 1
ATOM 1703 C CA . GLU A 1 218 ? -24.908 -4.983 24.582 1.00 68.69 218 GLU A CA 1
ATOM 1704 C C . GLU A 1 218 ? -26.035 -4.323 23.774 1.00 68.69 218 GLU A C 1
ATOM 1706 O O . GLU A 1 218 ? -26.857 -3.590 24.322 1.00 68.69 218 GLU A O 1
ATOM 1711 N N . LEU A 1 219 ? -26.085 -4.609 22.468 1.00 67.69 219 LEU A N 1
ATOM 1712 C CA . LEU A 1 219 ? -27.131 -4.150 21.539 1.00 67.69 219 LEU A CA 1
ATOM 1713 C C . LEU A 1 219 ? -27.157 -2.639 21.249 1.00 67.69 219 LEU A C 1
ATOM 1715 O O . LE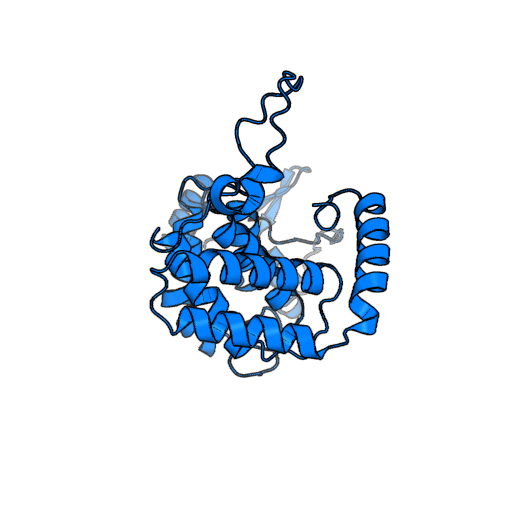U A 1 219 ? -28.140 -2.154 20.687 1.00 67.69 219 LEU A O 1
ATOM 1719 N N . VAL A 1 220 ? -26.099 -1.890 21.577 1.00 70.88 220 VAL A N 1
ATOM 1720 C CA . VAL A 1 220 ? -25.997 -0.495 21.129 1.00 70.88 220 VAL A CA 1
ATOM 1721 C C . VAL A 1 220 ? -25.957 -0.433 19.614 1.00 70.88 220 VAL A C 1
ATOM 1723 O O . VAL A 1 220 ? -25.159 -1.106 18.957 1.00 70.88 220 VAL A O 1
ATOM 1726 N N . ASP A 1 221 ? -26.786 0.449 19.076 1.00 73.62 221 ASP A N 1
ATOM 1727 C CA . ASP A 1 221 ? -26.768 0.817 17.677 1.00 73.62 221 ASP A CA 1
ATOM 1728 C C . ASP A 1 221 ? -26.403 2.293 17.520 1.00 73.62 221 ASP A C 1
ATOM 1730 O O . ASP A 1 221 ? -26.683 3.122 18.388 1.00 73.62 221 ASP A O 1
ATOM 1734 N N . LEU A 1 222 ? -25.752 2.614 16.406 1.00 78.25 222 LEU A N 1
ATOM 1735 C CA . LEU A 1 222 ? -25.488 3.993 16.022 1.00 78.25 222 LEU A CA 1
ATOM 1736 C C . LEU A 1 222 ? -26.610 4.455 15.102 1.00 78.25 222 LEU A C 1
ATOM 1738 O O . LEU A 1 222 ? -26.970 3.754 14.162 1.00 78.25 222 LEU A O 1
ATOM 1742 N N . GLU A 1 223 ? -27.118 5.657 15.325 1.00 83.19 223 GLU A N 1
ATOM 1743 C CA . GLU A 1 223 ? -28.053 6.293 14.405 1.00 83.19 223 GLU A CA 1
ATOM 1744 C C . GLU A 1 223 ? -27.326 7.338 13.555 1.00 83.19 223 GLU A C 1
ATOM 1746 O O . GLU A 1 223 ? -26.651 8.234 14.066 1.00 83.19 223 GLU A O 1
ATOM 1751 N N . LEU A 1 224 ? -27.449 7.214 12.236 1.00 76.94 224 LEU A N 1
ATOM 1752 C CA . LEU A 1 224 ? -26.974 8.196 11.271 1.00 76.94 224 LEU A CA 1
ATOM 1753 C C . LEU A 1 224 ? -28.085 9.216 11.036 1.00 76.94 224 LEU A C 1
ATOM 1755 O O . LEU A 1 224 ? -29.129 8.864 10.493 1.00 76.94 224 LEU A O 1
ATOM 1759 N N . LEU A 1 225 ? -27.857 10.472 11.420 1.00 82.19 225 LEU A N 1
ATOM 1760 C CA . LEU A 1 225 ? -28.780 11.560 11.107 1.00 82.19 225 LEU A CA 1
ATOM 1761 C C . LEU A 1 225 ? -28.606 11.965 9.637 1.00 82.19 225 LEU A C 1
ATOM 1763 O O . LEU A 1 225 ? -27.536 12.422 9.227 1.00 82.19 225 LEU A O 1
ATOM 1767 N N . LEU A 1 226 ? -29.649 11.758 8.844 1.00 81.81 226 LEU A N 1
ATOM 1768 C CA . LEU A 1 226 ? -29.708 12.102 7.433 1.00 81.81 226 LEU A CA 1
ATOM 1769 C C . LEU A 1 226 ? -29.989 13.601 7.252 1.00 81.81 226 LEU A C 1
ATOM 1771 O O . LEU A 1 226 ? -30.396 14.310 8.172 1.00 81.81 226 LEU A O 1
ATOM 1775 N N . ALA A 1 227 ? -29.745 14.105 6.042 1.00 83.31 227 ALA A N 1
ATOM 1776 C CA . ALA A 1 227 ? -29.882 15.531 5.733 1.00 83.31 227 ALA A CA 1
ATOM 1777 C C . ALA A 1 227 ? -31.331 16.049 5.825 1.00 83.31 227 ALA A C 1
ATOM 1779 O O . ALA A 1 227 ? -31.539 17.248 5.995 1.00 83.31 227 ALA A O 1
ATOM 1780 N N . ASP A 1 228 ? -32.319 15.163 5.712 1.00 88.38 228 ASP A N 1
ATOM 1781 C CA . ASP A 1 228 ? -33.745 15.449 5.911 1.00 88.38 228 ASP A CA 1
ATOM 1782 C C . ASP A 1 228 ? -34.165 15.429 7.393 1.00 88.38 228 ASP A C 1
ATOM 1784 O O . ASP A 1 228 ? -35.312 15.741 7.711 1.00 88.38 228 ASP A O 1
ATOM 1788 N N . GLY A 1 229 ? -33.235 15.122 8.303 1.00 85.56 229 GLY A N 1
ATOM 1789 C CA . GLY A 1 229 ? -33.480 15.008 9.736 1.00 85.56 229 GLY A CA 1
ATOM 1790 C C . GLY A 1 229 ? -33.981 13.632 10.175 1.00 85.56 229 GLY A C 1
ATOM 1791 O O . GLY A 1 229 ? -34.172 13.432 11.375 1.00 85.56 229 GLY A O 1
ATOM 1792 N N . GLU A 1 230 ? -34.172 12.683 9.255 1.00 87.00 230 GLU A N 1
ATOM 1793 C CA . GLU A 1 230 ? -34.475 11.299 9.618 1.00 87.00 230 GLU A CA 1
ATOM 1794 C C . GLU A 1 230 ? -33.237 10.615 10.212 1.00 87.00 230 GLU A C 1
ATOM 1796 O O . GLU A 1 230 ? -32.098 10.974 9.905 1.00 87.00 230 GLU A O 1
ATOM 1801 N N . SER A 1 231 ? -33.441 9.614 11.069 1.00 82.94 231 SER A N 1
ATOM 1802 C CA . SER A 1 231 ? -32.350 8.790 11.586 1.00 82.94 231 SER A CA 1
ATOM 1803 C C . SER A 1 231 ? -32.372 7.394 10.968 1.00 82.94 231 SER A C 1
ATOM 1805 O O . SER A 1 231 ? -33.420 6.769 10.796 1.00 82.94 231 SER A O 1
ATOM 1807 N N . LEU A 1 232 ? -31.190 6.902 10.599 1.00 78.19 232 LEU A N 1
ATOM 1808 C CA . LEU A 1 232 ? -30.994 5.566 10.055 1.00 78.19 232 LEU A CA 1
ATOM 1809 C C . LEU A 1 232 ? -30.107 4.754 10.994 1.00 78.19 232 LEU A C 1
ATOM 1811 O O . LEU A 1 232 ? -28.931 5.063 11.178 1.00 78.19 232 LEU A O 1
ATOM 1815 N N . SER A 1 233 ? -30.664 3.676 11.539 1.00 83.50 233 SER A N 1
ATOM 1816 C CA . SER A 1 233 ? -29.915 2.674 12.300 1.00 83.50 233 SER A CA 1
ATOM 1817 C C . SER A 1 233 ? -28.773 2.097 11.449 1.00 83.50 233 SER A C 1
ATOM 1819 O O . SER A 1 233 ? -28.986 1.595 10.338 1.00 83.50 233 SER A O 1
ATOM 1821 N N . ALA A 1 234 ? -27.548 2.166 11.968 1.00 79.19 234 ALA A N 1
ATOM 1822 C CA . ALA A 1 234 ? -26.357 1.666 11.301 1.00 79.19 234 ALA A CA 1
ATOM 1823 C C . ALA A 1 234 ? -26.438 0.147 11.126 1.00 79.19 234 ALA A C 1
ATOM 1825 O O . ALA A 1 234 ? -26.161 -0.351 10.033 1.00 79.19 234 ALA A O 1
ATOM 1826 N N . HIS A 1 235 ? -26.891 -0.595 12.144 1.00 79.44 235 HIS A N 1
ATOM 1827 C CA . HIS A 1 235 ? -27.124 -2.034 12.006 1.00 79.44 235 HIS A CA 1
ATOM 1828 C C . HIS A 1 235 ? -28.192 -2.351 10.957 1.00 79.44 235 HIS A C 1
ATOM 1830 O O . HIS A 1 235 ? -27.979 -3.257 10.151 1.00 79.44 235 HIS A O 1
ATOM 1836 N N . ALA A 1 236 ? -29.302 -1.610 10.893 1.00 77.25 236 ALA A N 1
ATOM 1837 C CA . ALA A 1 236 ? -30.316 -1.809 9.859 1.00 77.25 236 ALA A CA 1
ATOM 1838 C C . ALA A 1 236 ? -29.753 -1.540 8.457 1.00 77.25 236 ALA A C 1
ATOM 1840 O O . ALA A 1 236 ? -30.011 -2.312 7.531 1.00 77.25 236 ALA A O 1
ATOM 1841 N N . ALA A 1 237 ? -28.928 -0.501 8.302 1.00 77.56 237 ALA A N 1
ATOM 1842 C CA . ALA A 1 237 ? -28.256 -0.210 7.042 1.00 77.56 237 ALA A CA 1
ATOM 1843 C C . ALA A 1 237 ? -27.295 -1.346 6.640 1.00 77.56 237 ALA A C 1
ATOM 1845 O O . ALA A 1 237 ? -27.352 -1.823 5.502 1.00 77.56 237 ALA A O 1
ATOM 1846 N N . ILE A 1 238 ? -26.482 -1.841 7.584 1.00 75.44 238 ILE A N 1
ATOM 1847 C CA . ILE A 1 238 ? -25.563 -2.974 7.386 1.00 75.44 238 ILE A CA 1
ATOM 1848 C C . ILE A 1 238 ? -26.336 -4.242 7.007 1.00 75.44 238 ILE A C 1
ATOM 1850 O O . ILE A 1 238 ? -25.976 -4.910 6.035 1.00 75.44 238 ILE A O 1
ATOM 1854 N N . LEU A 1 239 ? -27.414 -4.560 7.729 1.00 74.00 239 LEU A N 1
ATOM 1855 C CA . LEU A 1 239 ? -28.279 -5.703 7.441 1.00 74.00 239 LEU A CA 1
ATOM 1856 C C . LEU A 1 239 ? -28.944 -5.564 6.072 1.00 74.00 239 LEU A C 1
ATOM 1858 O O . LEU A 1 239 ? -28.959 -6.537 5.326 1.00 74.00 239 LEU A O 1
ATOM 1862 N N . SER A 1 240 ? -29.414 -4.375 5.685 1.00 75.06 240 SER A N 1
ATOM 1863 C CA . SER A 1 240 ? -30.016 -4.165 4.360 1.00 75.06 240 SER A CA 1
ATOM 1864 C C . SER A 1 240 ? -29.021 -4.416 3.223 1.00 75.06 240 SER A C 1
ATOM 1866 O O . SER A 1 240 ? -29.378 -5.021 2.214 1.00 75.06 240 SER A O 1
ATOM 1868 N N . ALA A 1 241 ? -27.758 -4.014 3.406 1.00 70.94 241 ALA A N 1
ATOM 1869 C CA . ALA A 1 241 ? -26.714 -4.169 2.401 1.00 70.94 241 ALA A CA 1
ATOM 1870 C C . ALA A 1 241 ? -26.157 -5.600 2.329 1.00 70.94 241 ALA A C 1
ATOM 1872 O O . ALA A 1 241 ? -25.833 -6.081 1.244 1.00 70.94 241 ALA A O 1
ATOM 1873 N N . ARG A 1 242 ? -26.005 -6.277 3.475 1.00 70.12 242 ARG A N 1
ATOM 1874 C CA . ARG A 1 242 ? -25.349 -7.595 3.560 1.00 70.12 242 ARG A CA 1
ATOM 1875 C C . ARG A 1 242 ? -26.334 -8.759 3.553 1.00 70.12 242 ARG A C 1
ATOM 1877 O O . ARG A 1 242 ? -26.083 -9.760 2.890 1.00 70.12 242 ARG A O 1
ATOM 1884 N N . CYS A 1 243 ? -27.440 -8.629 4.279 1.00 73.06 243 CYS A N 1
ATOM 1885 C CA . CYS A 1 243 ? -28.390 -9.703 4.558 1.00 73.06 243 CYS A CA 1
ATOM 1886 C C . CYS A 1 243 ? -29.841 -9.180 4.561 1.00 73.06 243 CYS A C 1
ATOM 1888 O O . CYS A 1 243 ? -30.520 -9.292 5.585 1.00 73.06 243 CYS A O 1
ATOM 1890 N N . PRO A 1 244 ? -30.366 -8.646 3.439 1.00 71.50 244 PRO A N 1
ATOM 1891 C CA . PRO A 1 244 ? -31.678 -7.989 3.412 1.00 71.50 244 PRO A CA 1
ATOM 1892 C C . PRO A 1 244 ? -32.834 -8.896 3.862 1.00 71.50 244 PRO A C 1
ATOM 1894 O O . PRO A 1 244 ? -33.850 -8.407 4.335 1.00 71.50 244 PRO A O 1
ATOM 1897 N N . LYS A 1 245 ? -32.666 -10.224 3.782 1.00 75.88 245 LYS A N 1
ATOM 1898 C CA . LYS A 1 245 ? -33.640 -11.220 4.263 1.00 75.88 245 LYS A CA 1
ATOM 1899 C C . LYS A 1 245 ? -33.808 -11.258 5.787 1.00 75.88 245 LYS A C 1
ATOM 1901 O O . LYS A 1 245 ? -34.780 -11.838 6.253 1.00 75.88 245 LYS A O 1
ATOM 1906 N N . LEU A 1 246 ? -32.859 -10.710 6.551 1.00 72.81 246 LEU A N 1
ATOM 1907 C CA . LEU A 1 246 ? -32.954 -10.612 8.012 1.00 72.81 246 LEU A CA 1
ATOM 1908 C C . LEU A 1 246 ? -33.778 -9.401 8.460 1.00 72.81 246 LEU A C 1
ATOM 1910 O O . LEU A 1 246 ? -34.110 -9.297 9.638 1.00 72.81 246 LEU A O 1
ATOM 1914 N N . LEU A 1 247 ? -34.099 -8.483 7.543 1.00 66.12 247 LEU A N 1
ATOM 1915 C CA . LEU A 1 247 ? -34.964 -7.358 7.857 1.00 66.12 247 LEU A CA 1
ATOM 1916 C C . LEU A 1 247 ? -36.434 -7.803 7.854 1.00 66.12 247 LEU A C 1
ATOM 1918 O O . LEU A 1 247 ? -36.832 -8.586 6.987 1.00 66.12 247 LEU A O 1
ATOM 1922 N N . PRO A 1 248 ? -37.260 -7.297 8.788 1.00 68.81 248 PRO A N 1
ATOM 1923 C CA . PRO A 1 248 ? -38.700 -7.521 8.763 1.00 68.81 248 PRO A CA 1
ATOM 1924 C C . PRO A 1 248 ? -39.281 -7.084 7.413 1.00 68.81 248 PRO A C 1
ATOM 1926 O O . PRO A 1 248 ? -38.961 -6.001 6.925 1.00 68.81 248 PRO A O 1
ATOM 1929 N N . SER A 1 249 ? -40.163 -7.894 6.827 1.00 61.09 249 SER A N 1
ATOM 1930 C CA . SER A 1 249 ? -40.701 -7.689 5.472 1.00 61.09 249 SER A CA 1
ATOM 1931 C C . SER A 1 249 ? -41.557 -6.428 5.291 1.00 61.09 249 SER A C 1
ATOM 1933 O O . SER A 1 249 ? -41.901 -6.095 4.162 1.00 61.09 249 SER A O 1
ATOM 1935 N N . GLU A 1 250 ? -41.916 -5.728 6.369 1.00 49.56 250 GLU A N 1
ATOM 1936 C CA . GLU A 1 250 ? -43.008 -4.744 6.359 1.00 49.56 250 GLU A CA 1
ATOM 1937 C C . GLU A 1 250 ? -42.628 -3.302 6.697 1.00 49.56 250 GLU A C 1
ATOM 1939 O O . GLU A 1 250 ? -43.506 -2.444 6.746 1.00 49.56 250 GLU A O 1
ATOM 1944 N N . LYS A 1 251 ? -41.344 -2.972 6.874 1.00 44.91 251 LYS A N 1
ATOM 1945 C CA . LYS A 1 251 ? -40.963 -1.564 7.041 1.00 44.91 251 LYS A CA 1
ATOM 1946 C C . LYS A 1 251 ? -40.386 -1.009 5.754 1.00 44.91 251 LYS A C 1
ATOM 1948 O O . LYS A 1 251 ? -39.318 -1.404 5.302 1.00 44.91 251 LYS A O 1
ATOM 1953 N N . THR A 1 252 ? -41.159 -0.090 5.186 1.00 41.25 252 THR A N 1
ATOM 1954 C CA . THR A 1 252 ? -40.813 0.907 4.177 1.00 41.25 252 THR A CA 1
ATOM 1955 C C . THR A 1 252 ? -39.433 1.505 4.445 1.00 41.25 252 THR A C 1
ATOM 1957 O O . THR A 1 252 ? -39.317 2.569 5.047 1.00 41.25 252 THR A O 1
ATOM 1960 N N . PHE A 1 253 ? -38.366 0.837 4.014 1.00 47.28 253 PHE A N 1
ATOM 1961 C CA . PHE A 1 253 ? -37.078 1.498 3.923 1.00 47.28 253 PHE A CA 1
ATOM 1962 C C . PHE A 1 253 ? -37.171 2.448 2.740 1.00 47.28 253 PHE A C 1
ATOM 1964 O O . PHE A 1 253 ? -37.275 2.036 1.579 1.00 47.28 253 PHE A O 1
ATOM 1971 N N . VAL A 1 254 ? -37.239 3.729 3.103 1.00 43.97 254 VAL A N 1
ATOM 1972 C CA . VAL A 1 254 ? -37.064 4.899 2.250 1.00 43.97 254 VAL A CA 1
ATOM 1973 C C . VAL A 1 254 ? -36.079 4.540 1.158 1.00 43.97 254 VAL A C 1
ATOM 1975 O O . VAL A 1 254 ? -35.005 4.013 1.452 1.00 43.97 254 VAL A O 1
ATOM 1978 N N . ARG A 1 255 ? -36.522 4.756 -0.091 1.00 37.94 255 ARG A N 1
ATOM 1979 C CA . ARG A 1 255 ? -35.780 4.567 -1.341 1.00 37.94 255 ARG A CA 1
ATOM 1980 C C . ARG A 1 255 ? -34.296 4.459 -1.040 1.00 37.94 255 ARG A C 1
ATOM 1982 O O . ARG A 1 255 ? -33.666 5.469 -0.734 1.00 37.94 255 ARG A O 1
ATOM 1989 N N . ALA A 1 256 ? -33.764 3.242 -1.137 1.00 38.38 256 ALA A N 1
ATOM 1990 C CA . ALA A 1 256 ? -32.339 3.003 -1.236 1.00 38.38 256 ALA A CA 1
ATOM 1991 C C . ALA A 1 256 ? -31.860 3.662 -2.537 1.00 38.38 256 ALA A C 1
ATOM 1993 O O . ALA A 1 256 ? -31.572 3.016 -3.544 1.00 38.38 256 ALA A O 1
ATOM 1994 N N . THR A 1 257 ? -31.827 4.996 -2.540 1.00 33.97 257 THR A N 1
ATOM 1995 C CA . THR A 1 257 ? -30.887 5.788 -3.305 1.00 33.97 257 THR A CA 1
ATOM 1996 C C . THR A 1 257 ? -29.590 5.057 -3.087 1.00 33.97 257 THR A C 1
ATOM 1998 O O . THR A 1 257 ? -29.241 4.819 -1.934 1.00 33.97 257 THR A O 1
ATOM 2001 N N . ARG A 1 258 ? -28.995 4.567 -4.174 1.00 30.86 258 ARG A N 1
ATOM 2002 C CA . ARG A 1 258 ? -27.765 3.781 -4.188 1.00 30.86 258 ARG A CA 1
ATOM 2003 C C . ARG A 1 258 ? -26.696 4.505 -3.373 1.00 30.86 258 ARG A C 1
ATOM 2005 O O . ARG A 1 258 ? -25.843 5.192 -3.924 1.00 30.86 258 ARG A O 1
ATOM 2012 N N . CYS A 1 259 ? -26.732 4.344 -2.059 1.00 30.11 259 CYS A N 1
ATOM 2013 C CA . CYS A 1 259 ? -25.621 4.592 -1.190 1.00 30.11 259 CYS A CA 1
ATOM 2014 C C . CYS A 1 259 ? -24.713 3.430 -1.523 1.00 30.11 259 CYS A C 1
ATOM 2016 O O . CYS A 1 259 ? -24.763 2.364 -0.912 1.00 30.11 259 CYS A O 1
ATOM 2018 N N . ASN A 1 260 ? -23.894 3.647 -2.550 1.00 28.41 260 ASN A N 1
ATOM 2019 C CA . ASN A 1 260 ? -22.549 3.128 -2.554 1.00 28.41 260 ASN A CA 1
ATOM 2020 C C . ASN A 1 260 ? -21.931 3.649 -1.261 1.00 28.41 260 ASN A C 1
ATOM 2022 O O . ASN A 1 260 ? -21.252 4.672 -1.246 1.00 28.41 260 ASN A O 1
ATOM 2026 N N . MET A 1 261 ? -22.244 2.978 -0.156 1.00 28.89 261 MET A N 1
ATOM 2027 C CA . MET A 1 261 ? -21.568 3.129 1.105 1.00 28.89 261 MET A CA 1
ATOM 2028 C C . MET A 1 261 ? -20.212 2.477 0.843 1.00 28.89 261 MET A C 1
ATOM 2030 O O . MET A 1 261 ? -19.941 1.346 1.235 1.00 28.89 261 MET A O 1
ATOM 2034 N N . LEU A 1 262 ? -19.373 3.169 0.060 1.00 27.61 262 LEU A N 1
ATOM 2035 C CA . LEU A 1 262 ? -17.945 3.086 0.259 1.00 27.61 262 LEU A CA 1
ATOM 2036 C C . LEU A 1 262 ? -17.809 3.355 1.745 1.00 27.61 262 LEU A C 1
ATOM 2038 O O . LEU A 1 262 ? -18.154 4.443 2.199 1.00 27.61 262 LEU A O 1
ATOM 2042 N N . CYS A 1 263 ? -17.454 2.318 2.495 1.00 27.30 263 CYS A N 1
ATOM 2043 C CA . CYS A 1 263 ? -17.130 2.410 3.901 1.00 27.30 263 CYS A CA 1
ATOM 2044 C C . CYS A 1 263 ? -15.966 3.405 4.040 1.00 27.30 263 CYS A C 1
ATOM 2046 O O . CYS A 1 263 ? -14.805 3.013 4.027 1.00 27.30 263 CYS A O 1
ATOM 2048 N N . LEU A 1 264 ? -16.309 4.690 4.076 1.00 23.95 264 LEU A N 1
ATOM 2049 C CA . LEU A 1 264 ? -15.522 5.822 4.529 1.00 23.95 264 LEU A CA 1
ATOM 2050 C C . LEU A 1 264 ? -15.905 6.013 5.997 1.00 23.95 264 LEU A C 1
ATOM 2052 O O . LEU A 1 264 ? -16.562 6.978 6.371 1.00 23.95 264 LEU A O 1
ATOM 2056 N N . PHE A 1 265 ? -15.569 5.024 6.814 1.00 30.48 265 PHE A N 1
ATOM 2057 C CA . PHE A 1 265 ? -14.938 5.387 8.073 1.00 30.48 265 PHE A CA 1
ATOM 2058 C C . PHE A 1 265 ? -13.467 5.499 7.763 1.00 30.48 265 PHE A C 1
ATOM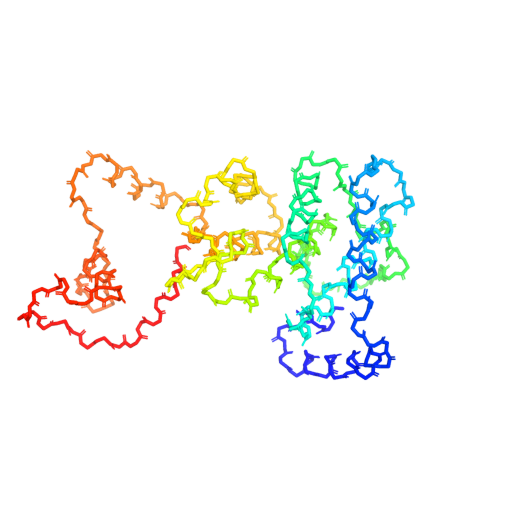 2060 O O . PHE A 1 265 ? -13.053 4.745 6.846 1.00 30.48 265 PHE A O 1
#

Sequence (265 aa):
MMLLSPSQFIFSEASSKFLEAVLPLGNEYMNMFMSSLESNVTRNLTTSFDCVKIMTNLMNIACLLVVQSNYSLNKRSAVDVLSNIIKECLHDHLYITRSNFASHLQFCFDGSSCCYLSEEWEGENIVLFYGLVVLFNLLKSDNFICFHCKRKLDAGIVCHECRDHYNEGLVGVLKQALCQNKSPGPKSYIAHILSMFGLCGFPSKLGGNMRNVLCDSELVDLELLLADGESLSAHAAILSARCPKLLPSEKTFVRATRCNMLCLF

Organism: Zea mays (NCBI:txid4577)

Secondary structure (DSSP, 8-state):
--TT-S-HHHHHHHHHHHHHHHGGG-THHHHHHHHHHHHHHHS-TT-HHHHHHHHHHHHHHHHHHHH-S-----HHHHHHHHHHHHHHHHTTSS---HHHHHGGG-----S--SS---S-TT-S-HHHHHHHHHHHHHHHT-SSB-TTT--B-SSSSS-HHHHHHHHTTHHHHHHHHHTS---HHHHHHHHHHHHHTT--S---HHHHHHHHHHHHSTT---EEE-TTS-EEEHHHHHHHHH-GGGS-TT---------------

Radius of gyration: 21.69 Å; chains: 1; bounding box: 68×50×53 Å